Protein AF-A0A3S1H6Z3-F1 (afdb_monomer_lite)

pLDDT: mean 71.54, std 18.74, range [33.81, 92.5]

Secondary structure (DSSP, 8-state):
--HHHHHHHHHHHHHHHHHHHSEEEEEEEEEEEESS-HHHHHHHHTSGGGHHHH-TTEEEEEEEEEETTEEEEEEEEE--TTT-EEEEEEEEEEEEETTTTEEEEEEEEE-SSEEEEEEEEEEE--GGGSSTT-------------PPPS---------PPPPPP---------------------------EEEEEEEEEEEESTTHHHHHHHHHHHHHHHHHHHHHHHHHHS---

Organism: Elysia chlorotica (NCBI:txid188477)

Structure (mmCIF, N/CA/C/O backbone):
data_AF-A0A3S1H6Z3-F1
#
_entry.id   AF-A0A3S1H6Z3-F1
#
loop_
_atom_site.group_PDB
_atom_site.id
_atom_site.type_symbol
_atom_site.label_atom_id
_atom_site.label_alt_id
_atom_site.label_comp_id
_atom_site.label_asym_id
_atom_site.label_entity_id
_atom_site.label_seq_id
_atom_site.pdbx_PDB_ins_code
_atom_site.Cartn_x
_atom_site.Cartn_y
_atom_site.Cartn_z
_atom_site.occupancy
_atom_site.B_iso_or_equiv
_atom_site.auth_seq_id
_atom_site.auth_comp_id
_atom_site.auth_asym_id
_atom_site.auth_atom_id
_atom_site.pdbx_PDB_model_num
ATOM 1 N N . MET A 1 1 ? -32.274 33.585 36.086 1.00 49.75 1 MET A N 1
ATOM 2 C CA . MET A 1 1 ? -31.416 32.770 35.201 1.00 49.75 1 MET A CA 1
ATOM 3 C C . MET A 1 1 ? -32.330 31.855 34.415 1.00 49.75 1 MET A C 1
ATOM 5 O O . MET A 1 1 ? -33.012 31.052 35.037 1.00 49.75 1 MET A O 1
ATOM 9 N N . ASP A 1 2 ? -32.411 32.036 33.097 1.00 42.69 2 ASP A N 1
ATOM 10 C CA . ASP A 1 2 ? -33.348 31.293 32.251 1.00 42.69 2 ASP A CA 1
ATOM 11 C C . ASP A 1 2 ? -32.870 29.850 32.010 1.00 42.69 2 ASP A C 1
ATOM 13 O O . ASP A 1 2 ? -31.819 29.648 31.393 1.00 42.69 2 ASP A O 1
ATOM 17 N N . PRO A 1 3 ? -33.626 28.825 32.447 1.00 53.84 3 PRO A N 1
ATOM 18 C CA . PRO A 1 3 ? -33.238 27.418 32.294 1.00 53.84 3 PRO A CA 1
ATOM 19 C C . PRO A 1 3 ? -33.173 26.969 30.824 1.00 53.84 3 PRO A C 1
ATOM 21 O O . PRO A 1 3 ? -32.492 26.000 30.491 1.00 53.84 3 PRO A O 1
ATOM 24 N N . TRP A 1 4 ? -33.821 27.711 29.924 1.00 50.84 4 TRP A N 1
ATOM 25 C CA . TRP A 1 4 ? -33.841 27.452 28.485 1.00 50.84 4 TRP A CA 1
ATOM 26 C C . TRP A 1 4 ? -32.497 27.719 27.796 1.00 50.84 4 TRP A C 1
ATOM 28 O O . TRP A 1 4 ? -32.154 27.033 26.833 1.00 50.84 4 TRP A O 1
ATOM 38 N N . LEU A 1 5 ? -31.691 28.653 28.312 1.00 51.94 5 LEU A N 1
ATOM 39 C CA . LEU A 1 5 ? -30.386 28.961 27.721 1.00 51.94 5 LEU A CA 1
ATOM 40 C C . LEU A 1 5 ? -29.366 27.839 27.991 1.00 51.94 5 LEU A C 1
ATOM 42 O O . LEU A 1 5 ? -28.570 27.496 27.115 1.00 51.94 5 LEU A O 1
ATOM 46 N N . VAL A 1 6 ? -29.442 27.211 29.171 1.00 54.56 6 VAL A N 1
ATOM 47 C CA . VAL A 1 6 ? -28.543 26.126 29.609 1.00 54.56 6 VAL A CA 1
ATOM 48 C C . VAL A 1 6 ? -28.782 24.835 28.813 1.00 54.56 6 VAL A C 1
ATOM 50 O O . VAL A 1 6 ? -27.825 24.163 28.426 1.00 54.56 6 VAL A O 1
ATOM 53 N N . LEU A 1 7 ? -30.043 24.527 28.488 1.00 55.12 7 LEU A N 1
ATOM 54 C CA . LEU A 1 7 ? -30.412 23.387 27.638 1.00 55.12 7 LEU A CA 1
ATOM 55 C C . LEU A 1 7 ? -29.894 23.532 26.197 1.00 55.12 7 LEU A C 1
ATOM 57 O O . LEU A 1 7 ? -29.463 22.543 25.605 1.00 55.12 7 LEU A O 1
ATOM 61 N N . SER A 1 8 ? -29.856 24.755 25.654 1.00 65.50 8 SER A N 1
ATOM 62 C CA . SER A 1 8 ? -29.309 25.002 24.309 1.00 65.50 8 SER A CA 1
ATOM 63 C C . SER A 1 8 ? -27.788 24.801 24.244 1.00 65.50 8 SER A C 1
ATOM 65 O O . SER A 1 8 ? -27.276 24.221 23.286 1.00 65.50 8 SER A O 1
ATOM 67 N N . GLY A 1 9 ? -27.066 25.200 25.299 1.00 69.38 9 GLY A N 1
ATOM 68 C CA . GLY A 1 9 ? -25.615 25.044 25.386 1.00 69.38 9 GLY A CA 1
ATOM 69 C C . GLY A 1 9 ? -25.196 23.581 25.507 1.00 69.38 9 GLY A C 1
ATOM 70 O O . GLY A 1 9 ? -24.340 23.118 24.754 1.00 69.38 9 GLY A O 1
ATOM 71 N N . ALA A 1 10 ? -25.846 22.825 26.398 1.00 72.50 10 ALA A N 1
ATOM 72 C CA . ALA A 1 10 ? -25.583 21.396 26.555 1.00 72.50 10 ALA A CA 1
ATOM 73 C C . ALA A 1 10 ? -25.942 20.602 25.285 1.00 72.50 10 ALA A C 1
ATOM 75 O O . ALA A 1 10 ? -25.168 19.745 24.865 1.00 72.50 10 ALA A O 1
ATOM 76 N N . GLY A 1 11 ? -27.061 20.932 24.626 1.00 76.31 11 GLY A N 1
ATOM 77 C CA . GLY A 1 11 ? -27.460 20.319 23.356 1.00 76.31 11 GLY A CA 1
ATOM 78 C C . GLY A 1 11 ? -26.443 20.551 22.235 1.00 76.31 11 GLY A C 1
ATOM 79 O O . GLY A 1 11 ? -26.076 19.606 21.540 1.00 76.31 11 GLY A O 1
ATOM 80 N N . CYS A 1 12 ? -25.915 21.772 22.107 1.00 79.75 12 CYS A N 1
ATOM 81 C CA . CYS A 1 12 ? -24.844 22.076 21.156 1.00 79.75 12 CYS A CA 1
ATOM 82 C C . CYS A 1 12 ? -23.554 21.310 21.464 1.00 79.75 12 CYS A C 1
ATOM 84 O O . CYS A 1 12 ? -22.940 20.776 20.546 1.00 79.75 12 CYS A O 1
ATOM 86 N N . VAL A 1 13 ? -23.151 21.202 22.734 1.00 77.62 13 VAL A N 1
ATOM 87 C CA . VAL A 1 13 ? -21.950 20.443 23.122 1.00 77.62 13 VAL A CA 1
ATOM 88 C C . VAL A 1 13 ? -22.123 18.951 22.830 1.00 77.62 13 VAL A C 1
ATOM 90 O O . VAL A 1 13 ? -21.218 18.338 22.271 1.00 77.62 13 VAL A O 1
ATOM 93 N N . VAL A 1 14 ? -23.290 18.370 23.125 1.00 77.88 14 VAL A N 1
ATOM 94 C CA . VAL A 1 14 ? -23.593 16.964 22.809 1.00 77.88 14 VAL A CA 1
ATOM 95 C C . VAL A 1 14 ? -23.642 16.736 21.299 1.00 77.88 14 VAL A C 1
ATOM 97 O O . VAL A 1 14 ? -23.051 15.774 20.820 1.00 77.88 14 VAL A O 1
ATOM 100 N N . ALA A 1 15 ? -24.266 17.627 20.526 1.00 73.25 15 ALA A N 1
ATOM 101 C CA . ALA A 1 15 ? -24.287 17.536 19.067 1.00 73.25 15 ALA A CA 1
ATOM 102 C C . ALA A 1 15 ? -22.880 17.656 18.462 1.00 73.25 15 ALA A C 1
ATOM 104 O O . ALA A 1 15 ? -22.541 16.923 17.536 1.00 73.25 15 ALA A O 1
ATOM 105 N N . LEU A 1 16 ? -22.034 18.528 19.013 1.00 71.06 16 LEU A N 1
ATOM 106 C CA . LEU A 1 16 ? -20.653 18.714 18.574 1.00 71.06 16 LEU A CA 1
ATOM 107 C C . LEU A 1 16 ? -19.775 17.514 18.961 1.00 71.06 16 LEU A C 1
ATOM 109 O O . LEU A 1 16 ? -18.958 17.078 18.157 1.00 71.06 16 LEU A O 1
ATOM 113 N N . LEU A 1 17 ? -19.999 16.911 20.133 1.00 67.06 17 LEU A N 1
ATOM 114 C CA . LEU A 1 17 ? -19.366 15.655 20.547 1.00 67.06 17 LEU A CA 1
ATOM 115 C C . LEU A 1 17 ? -19.813 14.472 19.679 1.00 67.06 17 LEU A C 1
ATOM 117 O O . LEU A 1 17 ? -18.968 13.711 19.223 1.00 67.06 17 LEU A O 1
ATOM 121 N N . LEU A 1 18 ? -21.108 14.337 19.386 1.00 69.25 18 LEU A N 1
ATOM 122 C CA . LEU A 1 18 ? -21.634 13.307 18.482 1.00 69.25 18 LEU A CA 1
ATOM 123 C C . LEU A 1 18 ? -21.120 13.495 17.050 1.00 69.25 18 LEU A C 1
ATOM 125 O O . LEU A 1 18 ? -20.770 12.523 16.387 1.00 69.25 18 LEU A O 1
ATOM 129 N N . TRP A 1 19 ? -20.996 14.740 16.592 1.00 65.81 19 TRP A N 1
ATOM 130 C CA . TRP A 1 19 ? -20.391 15.068 15.303 1.00 65.81 19 TRP A CA 1
ATOM 131 C C . TRP A 1 19 ? -18.883 14.777 15.262 1.00 65.81 19 TRP A C 1
ATOM 133 O O . TRP A 1 19 ? -18.360 14.355 14.229 1.00 65.81 19 TRP A O 1
ATOM 143 N N . LEU A 1 20 ? -18.173 14.959 16.379 1.00 59.69 20 LEU A N 1
ATOM 144 C CA . LEU A 1 20 ? -16.775 14.545 16.528 1.00 59.69 20 LEU A CA 1
ATOM 145 C C . LEU A 1 20 ? -16.623 13.018 16.597 1.00 59.69 20 LEU A C 1
ATOM 147 O O . LEU A 1 20 ? -15.621 12.495 16.114 1.00 59.69 20 LEU A O 1
ATOM 151 N N . LEU A 1 21 ? -17.605 12.310 17.161 1.00 62.44 21 LEU A N 1
ATOM 152 C CA . LEU A 1 21 ? -17.675 10.845 17.195 1.00 62.44 21 LEU A CA 1
ATOM 153 C C . LEU A 1 21 ? -18.089 10.239 15.848 1.00 62.44 21 LEU A C 1
ATOM 155 O O . LEU A 1 21 ? -17.885 9.045 15.623 1.00 62.44 21 LEU A O 1
ATOM 159 N N . TRP A 1 22 ? -18.649 11.043 14.943 1.00 67.75 22 TRP A N 1
ATOM 160 C CA . TRP A 1 22 ? -19.059 10.576 13.629 1.00 67.75 22 TRP A CA 1
ATOM 161 C C . TRP A 1 22 ? -17.838 10.164 12.801 1.00 67.75 22 TRP A C 1
ATOM 163 O O . TRP A 1 22 ? -16.794 10.823 12.827 1.00 67.75 22 TRP A O 1
ATOM 173 N N . PHE A 1 23 ? -17.955 9.048 12.079 1.00 65.75 23 PHE A N 1
ATOM 174 C CA . PHE A 1 23 ? -16.852 8.475 11.313 1.00 65.75 23 PHE A CA 1
ATOM 175 C C . PHE A 1 23 ? -16.286 9.493 10.321 1.00 65.75 23 PHE A C 1
ATOM 177 O O . PHE A 1 23 ? -16.953 9.919 9.378 1.00 65.75 23 PHE A O 1
ATOM 184 N N . ARG A 1 24 ? -15.020 9.862 10.519 1.00 76.12 24 ARG A N 1
ATOM 185 C CA . ARG A 1 24 ? -14.276 10.713 9.595 1.00 76.12 24 ARG A CA 1
ATOM 186 C C . ARG A 1 24 ? -13.561 9.811 8.608 1.00 76.12 24 ARG A C 1
ATOM 188 O O . ARG A 1 24 ? -12.716 8.999 8.989 1.00 76.12 24 ARG A O 1
ATOM 195 N N . GLN A 1 25 ? -13.882 9.984 7.332 1.00 83.31 25 GLN A N 1
ATOM 196 C CA . GLN A 1 25 ? -13.118 9.390 6.247 1.00 83.31 25 GLN A CA 1
ATOM 197 C C . GLN A 1 25 ? -12.104 10.408 5.728 1.00 83.31 25 GLN A C 1
ATOM 199 O O . GLN A 1 25 ? -12.457 11.527 5.355 1.00 83.31 25 GLN A O 1
ATOM 204 N N . ALA A 1 26 ? -10.837 10.015 5.683 1.00 85.50 26 ALA A N 1
ATOM 205 C CA . ALA A 1 26 ? -9.781 10.778 5.038 1.00 85.50 26 ALA A CA 1
ATOM 206 C C . ALA A 1 26 ? -9.223 9.980 3.862 1.00 85.50 26 ALA A C 1
ATOM 208 O O . ALA A 1 26 ? -8.965 8.785 3.979 1.00 85.50 26 ALA A O 1
ATOM 209 N N . THR A 1 27 ? -9.024 10.650 2.728 1.00 88.31 27 THR A N 1
ATOM 210 C CA . THR A 1 27 ? -8.358 10.071 1.558 1.00 88.31 27 THR A CA 1
ATOM 211 C C . THR A 1 27 ? -7.074 10.840 1.286 1.00 88.31 27 THR A C 1
ATOM 213 O O . THR A 1 27 ? -7.078 12.068 1.286 1.00 88.31 27 THR A O 1
ATOM 216 N N . HIS A 1 28 ? -5.989 10.121 1.022 1.00 88.81 28 HIS A N 1
ATOM 217 C CA . HIS A 1 28 ? -4.723 10.686 0.581 1.00 88.81 28 HIS A CA 1
ATOM 218 C C . HIS A 1 28 ? -4.208 9.912 -0.631 1.00 88.81 28 HIS A C 1
ATOM 220 O O . HIS A 1 28 ? -4.242 8.684 -0.646 1.00 88.81 28 HIS A O 1
ATOM 226 N N . THR A 1 29 ? -3.714 10.612 -1.647 1.00 90.19 29 THR A N 1
ATOM 227 C CA . THR A 1 29 ? -3.144 9.997 -2.852 1.00 90.19 29 THR A CA 1
ATOM 228 C C . THR A 1 29 ? -1.643 10.244 -2.935 1.00 90.19 29 THR A C 1
ATOM 230 O O . THR A 1 29 ? -1.098 11.180 -2.343 1.00 90.19 29 THR A O 1
ATOM 233 N N . PHE A 1 30 ? -0.931 9.364 -3.626 1.00 89.88 30 PHE A N 1
ATOM 234 C CA . PHE A 1 30 ? 0.486 9.527 -3.905 1.00 89.88 30 PHE A CA 1
ATOM 235 C C . PHE A 1 30 ? 0.874 8.868 -5.228 1.00 89.88 30 PHE A C 1
ATOM 237 O O . PHE A 1 30 ? 0.157 8.016 -5.740 1.00 89.88 30 PHE A O 1
ATOM 244 N N . SER A 1 31 ? 2.019 9.273 -5.771 1.00 90.81 31 SER A N 1
ATOM 245 C CA . SER A 1 31 ? 2.605 8.703 -6.982 1.00 90.81 31 SER A CA 1
ATOM 246 C C . SER A 1 31 ? 4.092 8.473 -6.742 1.00 90.81 31 SER A C 1
ATOM 248 O O . SER A 1 31 ? 4.736 9.335 -6.143 1.00 90.81 31 SER A O 1
ATOM 250 N N . VAL A 1 32 ? 4.621 7.342 -7.204 1.00 90.31 32 VAL A N 1
ATOM 251 C CA . VAL A 1 32 ? 6.055 7.014 -7.188 1.00 90.31 32 VAL A CA 1
ATOM 252 C C . VAL A 1 32 ? 6.418 6.394 -8.534 1.00 90.31 32 VAL A C 1
ATOM 254 O O . VAL A 1 32 ? 5.708 5.504 -8.998 1.00 90.31 32 VAL A O 1
ATOM 257 N N . ASP A 1 33 ? 7.502 6.862 -9.148 1.00 88.69 33 ASP A N 1
ATOM 258 C CA . ASP A 1 33 ? 8.058 6.268 -10.365 1.00 88.69 33 ASP A CA 1
ATOM 259 C C . ASP A 1 33 ? 9.226 5.355 -9.977 1.00 88.69 33 ASP A C 1
ATOM 261 O O . ASP A 1 33 ? 10.074 5.738 -9.170 1.00 88.69 33 ASP A O 1
ATOM 265 N N . LEU A 1 34 ? 9.257 4.143 -10.527 1.00 88.06 34 LEU A N 1
ATOM 266 C CA . LEU A 1 34 ? 10.227 3.102 -10.191 1.00 88.06 34 LEU A CA 1
ATOM 267 C C . LEU A 1 34 ? 10.897 2.576 -11.471 1.00 88.06 34 LEU A C 1
ATOM 269 O O . LEU A 1 34 ? 10.224 2.413 -12.491 1.00 88.06 34 LEU A O 1
ATOM 273 N N . PRO A 1 35 ? 12.206 2.275 -11.450 1.00 88.12 35 PRO A N 1
ATOM 274 C CA . PRO A 1 35 ? 12.963 1.823 -12.620 1.00 88.12 35 PRO A CA 1
ATOM 275 C C . PRO A 1 35 ? 12.813 0.311 -12.887 1.00 88.12 35 PRO A C 1
ATOM 277 O O . PRO A 1 35 ? 13.755 -0.333 -13.346 1.00 88.12 35 PRO A O 1
ATOM 280 N N . HIS A 1 36 ? 11.648 -0.258 -12.568 1.00 86.44 36 HIS A N 1
ATOM 281 C CA . HIS A 1 36 ? 11.347 -1.686 -12.713 1.00 86.44 36 HIS A CA 1
ATOM 282 C C . HIS A 1 36 ? 10.177 -1.900 -13.673 1.00 86.44 36 HIS A C 1
ATOM 284 O O . HIS A 1 36 ? 9.358 -1.003 -13.876 1.00 86.44 36 HIS A O 1
ATOM 290 N N . HIS A 1 37 ? 10.080 -3.103 -14.240 1.00 87.50 37 HIS A N 1
ATOM 291 C CA . HIS A 1 37 ? 8.907 -3.527 -15.008 1.00 87.50 37 HIS A CA 1
ATOM 292 C C . HIS A 1 37 ? 7.694 -3.688 -14.082 1.00 87.50 37 HIS A C 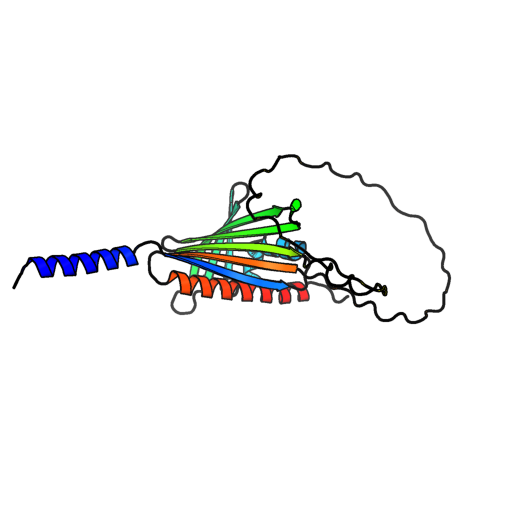1
ATOM 294 O O . HIS A 1 37 ? 7.854 -4.174 -12.955 1.00 87.50 37 HIS A O 1
ATOM 300 N N . LYS A 1 38 ? 6.482 -3.333 -14.541 1.00 87.94 38 LYS A N 1
ATOM 301 C CA . LYS A 1 38 ? 5.281 -3.415 -13.689 1.00 87.94 38 LYS A CA 1
ATOM 302 C C . LYS A 1 38 ? 5.056 -4.814 -13.116 1.00 87.94 38 LYS A C 1
ATOM 304 O O . LYS A 1 38 ? 4.686 -4.929 -11.952 1.00 87.94 38 LYS A O 1
ATOM 309 N N . ASP A 1 39 ? 5.312 -5.856 -13.909 1.00 87.56 39 ASP A N 1
ATOM 310 C CA . ASP A 1 39 ? 5.012 -7.240 -13.526 1.00 87.56 39 ASP A CA 1
ATOM 311 C C . ASP A 1 39 ? 5.929 -7.712 -12.398 1.00 87.56 39 ASP A C 1
ATOM 313 O O . ASP A 1 39 ? 5.461 -8.322 -11.446 1.00 87.56 39 ASP A O 1
ATOM 317 N N . VAL A 1 40 ? 7.211 -7.331 -12.434 1.00 89.12 40 VAL A N 1
ATOM 318 C CA . VAL A 1 40 ? 8.174 -7.648 -11.366 1.00 89.12 40 VAL A CA 1
ATOM 319 C C . VAL A 1 40 ? 7.753 -6.990 -10.055 1.00 89.12 40 VAL A C 1
ATOM 321 O O . VAL A 1 40 ? 7.760 -7.624 -9.001 1.00 89.12 40 VAL A O 1
ATOM 324 N N . LEU A 1 41 ? 7.354 -5.717 -10.114 1.00 89.25 41 LEU A N 1
ATOM 325 C CA . LEU A 1 41 ? 6.899 -4.994 -8.932 1.00 89.25 41 LEU A CA 1
ATOM 326 C C . LEU A 1 41 ? 5.578 -5.558 -8.391 1.00 89.25 41 LEU A C 1
ATOM 328 O O . LEU A 1 41 ? 5.418 -5.710 -7.181 1.00 89.25 41 LEU A O 1
ATOM 332 N N . PHE A 1 42 ? 4.638 -5.879 -9.278 1.00 89.69 42 PHE A N 1
ATOM 333 C CA . PHE A 1 42 ? 3.361 -6.481 -8.915 1.00 89.69 42 PHE A CA 1
ATOM 334 C C . PHE A 1 42 ? 3.554 -7.856 -8.271 1.00 89.69 42 PHE A C 1
ATOM 336 O O . PHE A 1 42 ? 3.001 -8.114 -7.202 1.00 89.69 42 PHE A O 1
ATOM 343 N N . ASP A 1 43 ? 4.396 -8.703 -8.863 1.00 90.00 43 ASP A N 1
ATOM 344 C CA . ASP A 1 43 ? 4.721 -10.029 -8.345 1.00 90.00 43 ASP A CA 1
ATOM 345 C C . ASP A 1 43 ? 5.442 -9.977 -7.000 1.00 90.00 43 ASP A C 1
ATOM 347 O O . ASP A 1 43 ? 5.234 -10.844 -6.151 1.00 90.00 43 ASP A O 1
ATOM 351 N N . PHE A 1 44 ? 6.247 -8.941 -6.771 1.00 90.38 44 PHE A N 1
ATOM 352 C CA . PHE A 1 44 ? 6.867 -8.714 -5.477 1.00 90.38 44 PHE A CA 1
ATOM 353 C C . PHE A 1 44 ? 5.834 -8.302 -4.418 1.00 90.38 44 PHE A C 1
ATOM 355 O O . PHE A 1 44 ? 5.787 -8.895 -3.340 1.00 90.38 44 PHE A O 1
ATOM 362 N N . LEU A 1 45 ? 4.993 -7.308 -4.722 1.00 89.44 45 LEU A N 1
ATOM 363 C CA . LEU A 1 45 ? 4.042 -6.723 -3.771 1.00 89.44 45 LEU A CA 1
ATOM 364 C C . LEU A 1 45 ? 2.816 -7.608 -3.496 1.00 89.44 45 LEU A C 1
ATOM 366 O O . LEU A 1 45 ? 2.197 -7.465 -2.442 1.00 89.44 45 LEU A O 1
ATOM 370 N N . LYS A 1 46 ? 2.450 -8.521 -4.407 1.00 89.81 46 LYS A N 1
ATOM 371 C CA . LYS A 1 46 ? 1.322 -9.450 -4.205 1.00 89.81 46 LYS A CA 1
ATOM 372 C C . LYS A 1 46 ? 1.605 -10.527 -3.153 1.00 89.81 46 LYS A C 1
ATOM 374 O O . LYS A 1 46 ? 0.676 -11.204 -2.727 1.00 89.81 46 LYS A O 1
ATOM 379 N N . VAL A 1 47 ? 2.867 -10.707 -2.759 1.00 90.25 47 VAL A N 1
ATOM 380 C CA . VAL A 1 47 ? 3.300 -11.719 -1.790 1.00 90.25 47 VAL A CA 1
ATOM 381 C C . VAL A 1 47 ? 3.452 -11.061 -0.411 1.00 90.25 47 VAL A C 1
ATOM 383 O O . VAL A 1 47 ? 4.411 -10.315 -0.205 1.00 90.25 47 VAL A O 1
ATOM 386 N N . PRO A 1 48 ? 2.561 -11.340 0.563 1.00 88.44 48 PRO A N 1
ATOM 387 C CA . PRO A 1 48 ? 2.584 -10.670 1.866 1.00 88.44 48 PRO A CA 1
ATOM 388 C C . PRO A 1 48 ? 3.908 -10.815 2.623 1.00 88.44 48 PRO A C 1
ATOM 390 O O . PRO A 1 48 ? 4.354 -9.869 3.267 1.00 88.44 48 PRO A O 1
ATOM 393 N N . SER A 1 49 ? 4.587 -11.960 2.508 1.00 90.81 49 SER A N 1
ATOM 394 C CA . SER A 1 49 ? 5.868 -12.201 3.187 1.00 90.81 49 SER A CA 1
ATOM 395 C C . SER A 1 49 ? 7.012 -11.315 2.687 1.00 90.81 49 SER A C 1
ATOM 397 O O . SER A 1 49 ? 7.993 -11.144 3.403 1.00 90.81 49 SER A O 1
ATOM 399 N N . ASN A 1 50 ? 6.902 -10.705 1.501 1.00 90.50 50 ASN A N 1
ATOM 400 C CA . ASN A 1 50 ? 7.883 -9.727 1.033 1.00 90.50 50 ASN A CA 1
ATOM 401 C C . ASN A 1 50 ? 7.760 -8.387 1.771 1.00 90.50 50 ASN A C 1
ATOM 403 O O . ASN A 1 50 ? 8.733 -7.635 1.819 1.00 90.50 50 ASN A O 1
ATOM 407 N N . LEU A 1 51 ? 6.604 -8.089 2.380 1.00 85.94 51 LEU A N 1
ATOM 408 C CA . LEU A 1 51 ? 6.380 -6.831 3.096 1.00 85.94 51 LEU A CA 1
ATOM 409 C C . LEU A 1 51 ? 7.318 -6.667 4.297 1.00 85.94 51 LEU A C 1
ATOM 411 O O . LEU A 1 51 ? 7.745 -5.547 4.550 1.00 85.94 51 LEU A O 1
ATOM 415 N N . THR A 1 52 ? 7.714 -7.753 4.971 1.00 88.25 52 THR A N 1
ATOM 416 C CA . THR A 1 52 ? 8.695 -7.718 6.081 1.00 88.25 52 THR A CA 1
ATOM 417 C C . THR A 1 52 ? 10.061 -7.175 5.649 1.00 88.25 52 THR A C 1
ATOM 419 O O . THR A 1 52 ? 10.820 -6.674 6.470 1.00 88.25 52 THR A O 1
ATOM 422 N N . GLN A 1 53 ? 10.394 -7.257 4.356 1.00 86.25 53 GLN A N 1
ATOM 423 C CA . GLN A 1 53 ? 11.691 -6.817 3.833 1.00 86.25 53 GLN A CA 1
ATOM 424 C C . GLN A 1 53 ? 11.696 -5.332 3.458 1.00 86.25 53 GLN A C 1
ATOM 426 O O . GLN A 1 53 ? 12.751 -4.703 3.451 1.00 86.25 53 GLN A O 1
ATOM 431 N N . VAL A 1 54 ? 10.534 -4.772 3.111 1.00 86.75 54 VAL A N 1
ATOM 432 C CA . VAL A 1 54 ? 10.421 -3.412 2.554 1.00 86.75 54 VAL A CA 1
ATOM 433 C C . VAL A 1 54 ? 9.692 -2.435 3.469 1.00 86.75 54 VAL A C 1
ATOM 435 O O . VAL A 1 54 ? 9.965 -1.233 3.408 1.00 86.75 54 VAL A O 1
ATOM 438 N N . HIS A 1 55 ? 8.767 -2.924 4.297 1.00 85.56 55 HIS A N 1
ATOM 439 C CA . HIS A 1 55 ? 7.895 -2.099 5.119 1.00 85.56 55 HIS A CA 1
ATOM 440 C C . HIS A 1 55 ? 8.525 -1.880 6.502 1.00 85.56 55 HIS A C 1
ATOM 442 O O . HIS A 1 55 ? 8.767 -2.845 7.223 1.00 85.56 55 HIS A O 1
ATOM 448 N N . PRO A 1 56 ? 8.766 -0.626 6.921 1.00 83.06 56 PRO A N 1
ATOM 449 C CA . PRO A 1 56 ? 9.615 -0.330 8.078 1.00 83.06 56 PRO A CA 1
ATOM 450 C C . PRO A 1 56 ? 9.032 -0.762 9.431 1.00 83.06 56 PRO A C 1
ATOM 452 O O . PRO A 1 56 ? 9.768 -0.849 10.406 1.00 83.06 56 PRO A O 1
ATOM 455 N N . THR A 1 57 ? 7.721 -0.988 9.511 1.00 84.69 57 THR A N 1
ATOM 456 C CA . THR A 1 57 ? 7.026 -1.322 10.766 1.00 84.69 57 THR A CA 1
ATOM 457 C C . THR A 1 57 ? 6.650 -2.794 10.897 1.00 84.69 57 THR A C 1
ATOM 459 O O . THR A 1 57 ? 6.204 -3.188 11.969 1.00 84.69 57 THR A O 1
ATOM 462 N N . ILE A 1 58 ? 6.783 -3.596 9.834 1.00 86.50 58 ILE A N 1
ATOM 463 C CA . ILE A 1 58 ? 6.316 -4.987 9.809 1.00 86.50 58 ILE A CA 1
ATOM 464 C C . ILE A 1 58 ? 7.469 -5.911 10.195 1.00 86.50 58 ILE A C 1
ATOM 466 O O . ILE A 1 58 ? 8.448 -6.006 9.461 1.00 86.50 58 ILE A O 1
ATOM 470 N N . GLU A 1 59 ? 7.337 -6.617 11.318 1.00 88.00 59 GLU A N 1
ATOM 471 C CA . GLU A 1 59 ? 8.351 -7.566 11.798 1.00 88.00 59 GLU A CA 1
ATOM 472 C C . GLU A 1 59 ? 8.088 -8.988 11.303 1.00 88.00 59 GLU A C 1
ATOM 474 O O . GLU A 1 59 ? 9.011 -9.688 10.887 1.00 88.00 59 GLU A O 1
ATOM 479 N N . ALA A 1 60 ? 6.824 -9.413 11.318 1.00 89.25 60 ALA A N 1
ATOM 480 C CA . ALA A 1 60 ? 6.428 -10.751 10.908 1.00 89.25 60 ALA A CA 1
ATOM 481 C C . ALA A 1 60 ? 5.099 -10.737 10.152 1.00 89.25 60 ALA A C 1
ATOM 483 O O . ALA A 1 60 ? 4.248 -9.867 10.350 1.00 89.25 60 ALA A O 1
ATOM 484 N N . VAL A 1 61 ? 4.937 -11.726 9.274 1.00 90.62 61 VAL A N 1
ATOM 485 C CA . VAL A 1 61 ? 3.709 -11.977 8.521 1.00 90.62 61 VAL A CA 1
ATOM 486 C C . VAL A 1 61 ? 3.362 -13.452 8.664 1.00 90.62 61 VAL A C 1
ATOM 488 O O . VAL A 1 61 ? 4.175 -14.315 8.337 1.00 90.62 61 VAL A O 1
ATOM 491 N N . GLU A 1 62 ? 2.154 -13.731 9.138 1.00 91.88 62 GLU A N 1
ATOM 492 C CA . GLU A 1 62 ? 1.624 -15.075 9.350 1.00 91.88 62 GLU A CA 1
ATOM 493 C C . GLU A 1 62 ? 0.386 -15.266 8.468 1.00 91.88 62 GLU A C 1
ATOM 495 O O . GLU A 1 62 ? -0.573 -14.501 8.545 1.00 91.88 62 GLU A O 1
ATOM 500 N N . MET A 1 63 ? 0.402 -16.262 7.583 1.00 92.00 63 MET A N 1
ATOM 501 C CA . MET A 1 63 ? -0.725 -16.505 6.681 1.00 92.00 63 MET A CA 1
ATOM 502 C C . MET A 1 63 ? -1.883 -17.148 7.448 1.00 92.00 63 MET A C 1
ATOM 504 O O . MET A 1 63 ? -1.715 -18.212 8.036 1.00 92.00 63 MET A O 1
ATOM 508 N N . SER A 1 64 ? -3.062 -16.524 7.411 1.00 86.94 64 SER A N 1
ATOM 509 C CA . SER A 1 64 ? -4.255 -17.000 8.127 1.00 86.94 64 SER A CA 1
ATOM 510 C C . SER A 1 64 ? -5.171 -17.844 7.241 1.00 86.94 64 SER A C 1
ATOM 512 O O . SER A 1 64 ? -5.907 -18.689 7.744 1.00 86.94 64 SER A O 1
ATOM 514 N N . GLY A 1 65 ? -5.142 -17.626 5.923 1.00 84.75 65 GLY A N 1
ATOM 515 C CA . GLY A 1 65 ? -5.903 -18.417 4.960 1.00 84.75 65 GLY A CA 1
ATOM 516 C C . GLY A 1 65 ? -6.118 -17.714 3.622 1.00 84.75 65 GLY A C 1
ATOM 517 O O . GLY A 1 65 ? -5.723 -16.564 3.422 1.00 84.75 65 GLY A O 1
ATOM 518 N N . ASP A 1 66 ? -6.777 -18.419 2.709 1.00 85.00 66 ASP A N 1
ATOM 519 C CA . ASP A 1 66 ? -7.213 -17.905 1.412 1.00 85.00 66 ASP A CA 1
ATOM 520 C C . ASP A 1 66 ? -8.736 -18.045 1.306 1.00 85.00 66 ASP A C 1
ATOM 522 O O . ASP A 1 66 ? -9.300 -19.090 1.643 1.00 85.00 66 ASP A O 1
ATOM 526 N N . GLN A 1 67 ? -9.412 -16.982 0.873 1.00 82.44 67 GLN A N 1
ATOM 527 C CA . GLN A 1 67 ? -10.849 -16.987 0.629 1.00 82.44 67 GLN A CA 1
ATOM 528 C C . GLN A 1 67 ? -11.139 -16.417 -0.765 1.00 82.44 67 GLN A C 1
ATOM 530 O O . GLN A 1 67 ? -11.442 -15.233 -0.952 1.00 82.44 67 GLN A O 1
ATOM 535 N N . GLY A 1 68 ? -11.061 -17.292 -1.767 1.00 84.25 68 GLY A N 1
ATOM 536 C CA . GLY A 1 68 ? -11.370 -16.971 -3.158 1.00 84.25 68 GLY A CA 1
ATOM 537 C C . GLY A 1 68 ? -10.292 -16.101 -3.801 1.00 84.25 68 GLY A C 1
ATOM 538 O O . GLY A 1 68 ? -9.238 -16.594 -4.169 1.00 84.25 68 GLY A O 1
ATOM 539 N N . SER A 1 69 ? -10.574 -14.809 -3.991 1.00 82.69 69 SER A N 1
ATOM 540 C CA . SER A 1 69 ? -9.620 -13.851 -4.577 1.00 82.69 69 SER A CA 1
ATOM 541 C C . SER A 1 69 ? -8.895 -13.003 -3.524 1.00 82.69 69 SER A C 1
ATOM 543 O O . SER A 1 69 ? -8.304 -11.977 -3.870 1.00 82.69 69 SER A O 1
ATOM 545 N N . LYS A 1 70 ? -9.054 -13.328 -2.236 1.00 85.69 70 LYS A N 1
ATOM 546 C CA . LYS A 1 70 ? -8.528 -12.550 -1.111 1.00 85.69 70 LYS A CA 1
ATOM 547 C C . LYS A 1 70 ? -7.646 -13.421 -0.230 1.00 85.69 70 LYS A C 1
ATOM 549 O O . LYS A 1 70 ? -8.118 -14.387 0.360 1.00 85.69 70 LYS A O 1
ATOM 554 N N . LEU A 1 71 ? -6.403 -12.986 -0.064 1.00 87.88 71 LEU A N 1
ATOM 555 C CA . LEU A 1 71 ? -5.458 -13.566 0.882 1.00 87.88 71 LEU A CA 1
ATOM 556 C C . LEU A 1 71 ? -5.618 -12.886 2.239 1.00 87.88 71 LEU A C 1
ATOM 558 O O . LEU A 1 71 ? -5.565 -11.658 2.312 1.00 87.88 71 LEU A O 1
ATOM 562 N N . TYR A 1 72 ? -5.783 -13.670 3.300 1.00 89.19 72 TYR A N 1
ATOM 563 C CA . TYR A 1 72 ? -5.861 -13.186 4.676 1.00 89.19 72 TYR A CA 1
ATOM 564 C C . TYR A 1 72 ? -4.582 -13.541 5.428 1.00 89.19 72 TYR A C 1
ATOM 566 O O . TYR A 1 72 ? -4.103 -14.676 5.378 1.00 89.19 72 TYR A O 1
ATOM 574 N N . PHE A 1 73 ? -4.023 -12.563 6.129 1.00 91.19 73 PHE A N 1
ATOM 575 C CA . PHE A 1 73 ? -2.802 -12.738 6.903 1.00 91.19 73 PHE A CA 1
ATOM 576 C C . PHE A 1 73 ? -2.777 -11.809 8.108 1.00 91.19 73 PHE A C 1
ATOM 578 O O . PHE A 1 73 ? -3.381 -10.736 8.107 1.00 91.19 73 PHE A O 1
ATOM 585 N N . GLU A 1 74 ? -2.051 -12.222 9.132 1.00 90.06 74 GLU A N 1
ATOM 586 C CA . GLU A 1 74 ? -1.732 -11.408 10.288 1.00 90.06 74 GLU A CA 1
ATOM 587 C C . GLU A 1 74 ? -0.364 -10.766 10.108 1.00 90.06 74 GLU A C 1
ATOM 589 O O . GLU A 1 74 ? 0.594 -11.388 9.652 1.00 90.06 74 GLU A O 1
ATOM 594 N N . VAL A 1 75 ? -0.286 -9.496 10.477 1.00 89.62 75 VAL A N 1
ATOM 595 C CA . VAL A 1 75 ? 0.943 -8.716 10.489 1.00 89.62 75 VAL A CA 1
ATOM 596 C C . VAL A 1 75 ? 1.268 -8.384 11.932 1.00 89.62 75 VAL A C 1
ATOM 598 O O . VAL A 1 75 ? 0.418 -7.847 12.644 1.00 89.62 75 VAL A O 1
ATOM 601 N N . GLU A 1 76 ? 2.485 -8.692 12.361 1.00 87.81 76 GLU A N 1
ATOM 602 C CA . GLU A 1 76 ? 3.032 -8.203 13.622 1.00 87.81 76 GLU A CA 1
ATOM 603 C C . GLU A 1 76 ? 3.771 -6.894 13.344 1.00 87.81 76 GLU A C 1
ATOM 605 O O . GLU A 1 76 ? 4.801 -6.873 12.666 1.00 87.81 76 GLU A O 1
ATOM 610 N N . GLU A 1 77 ? 3.204 -5.788 13.823 1.00 84.38 77 GLU A N 1
ATOM 611 C CA . GLU A 1 77 ? 3.793 -4.459 13.697 1.00 84.38 77 GLU A CA 1
ATOM 612 C C . GLU A 1 77 ? 4.473 -4.040 15.000 1.00 84.38 77 GLU A C 1
ATOM 614 O O . GLU A 1 77 ? 3.896 -4.162 16.088 1.00 84.38 77 GLU A O 1
ATOM 619 N N . ASN A 1 78 ? 5.675 -3.475 14.884 1.00 80.94 78 ASN A N 1
ATOM 620 C CA . ASN A 1 78 ? 6.348 -2.810 15.991 1.00 80.94 78 ASN A CA 1
ATOM 621 C C . ASN A 1 78 ? 5.982 -1.327 15.996 1.00 80.94 78 ASN A C 1
ATOM 623 O O . ASN A 1 78 ? 6.370 -0.562 15.112 1.00 80.94 78 ASN A O 1
ATOM 627 N N . LEU A 1 79 ? 5.226 -0.921 17.013 1.00 71.38 79 LEU A N 1
ATOM 628 C CA . LEU A 1 79 ? 4.766 0.457 17.181 1.00 71.38 79 LEU A CA 1
ATOM 629 C C . LEU A 1 79 ? 5.757 1.313 17.995 1.00 71.38 79 LEU A C 1
ATOM 631 O O . LEU A 1 79 ? 5.427 2.424 18.414 1.00 71.38 79 LEU A O 1
ATOM 635 N N . GLY A 1 80 ? 6.973 0.809 18.219 1.00 70.94 80 GLY A N 1
ATOM 636 C CA . GLY A 1 80 ? 8.009 1.446 19.021 1.00 70.94 80 GLY A CA 1
ATOM 637 C C . GLY A 1 80 ? 7.855 1.200 20.526 1.00 70.94 80 GLY A C 1
ATOM 638 O O . GLY A 1 80 ? 6.894 0.594 21.005 1.00 70.94 80 GLY A O 1
ATOM 639 N N . GLY A 1 81 ? 8.829 1.705 21.292 1.00 51.25 81 GLY A N 1
ATOM 640 C CA . GLY A 1 81 ? 9.058 1.361 22.705 1.00 51.25 81 GLY A CA 1
ATOM 641 C C . GLY A 1 81 ? 7.935 1.673 23.706 1.00 51.25 81 GLY A C 1
ATOM 642 O O . GLY A 1 81 ? 8.057 1.285 24.861 1.00 51.25 81 GLY A O 1
ATOM 643 N N . LEU A 1 82 ? 6.851 2.342 23.298 1.00 53.41 82 LEU A N 1
ATOM 644 C CA . LEU A 1 82 ? 5.716 2.686 24.170 1.00 53.41 82 LEU A CA 1
ATOM 645 C C . LEU A 1 82 ? 4.434 1.891 23.875 1.00 53.41 82 LEU A C 1
ATOM 647 O O . LEU A 1 82 ? 3.554 1.840 24.729 1.00 53.41 82 LEU A O 1
ATOM 651 N N . ALA A 1 83 ? 4.308 1.285 22.691 1.00 59.16 83 ALA A N 1
ATOM 652 C CA . ALA A 1 83 ? 3.057 0.673 22.227 1.00 59.16 83 ALA A CA 1
ATOM 653 C C . ALA A 1 83 ? 3.159 -0.846 21.986 1.00 59.16 83 ALA A C 1
ATOM 655 O O . ALA A 1 83 ? 2.149 -1.487 21.695 1.00 59.16 83 ALA A O 1
ATOM 656 N N . GLY A 1 84 ? 4.350 -1.426 22.168 1.00 69.69 84 GLY A N 1
ATOM 657 C CA . GLY A 1 84 ? 4.576 -2.866 22.075 1.00 69.69 84 GLY A CA 1
ATOM 658 C C . GLY A 1 84 ? 4.402 -3.416 20.658 1.00 69.69 84 GLY A C 1
ATOM 659 O O . GLY A 1 84 ? 4.498 -2.689 19.665 1.00 69.69 84 GLY A O 1
ATOM 660 N N . ARG A 1 85 ? 4.167 -4.729 20.580 1.00 76.88 85 ARG A N 1
ATOM 661 C CA . ARG A 1 85 ? 3.891 -5.436 19.327 1.00 76.88 85 ARG A CA 1
ATOM 662 C C . ARG A 1 85 ? 2.395 -5.592 19.146 1.00 76.88 85 ARG A C 1
ATOM 664 O O . ARG A 1 85 ? 1.686 -5.945 20.090 1.00 76.88 85 ARG A O 1
ATOM 671 N N . LYS A 1 86 ? 1.915 -5.340 17.935 1.00 80.88 86 LYS A N 1
ATOM 672 C CA . LYS A 1 86 ? 0.494 -5.424 17.614 1.00 80.88 86 LYS A CA 1
ATOM 673 C C . LYS A 1 86 ? 0.280 -6.387 16.463 1.00 80.88 86 LYS A C 1
ATOM 675 O O . LYS A 1 86 ? 0.824 -6.182 15.385 1.00 80.88 86 LYS A O 1
ATOM 680 N N . LYS A 1 87 ? -0.56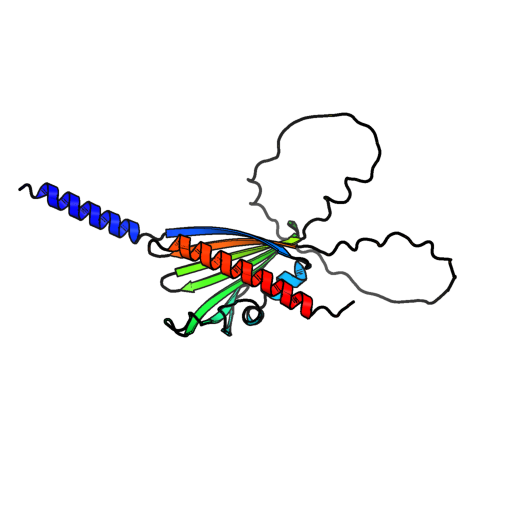7 -7.392 16.687 1.00 83.81 87 LYS A N 1
ATOM 681 C CA . LYS A 1 87 ? -1.086 -8.236 15.613 1.00 83.81 87 LYS A CA 1
ATOM 682 C C . LYS A 1 87 ? -2.274 -7.563 14.939 1.00 83.81 87 LYS A C 1
ATOM 684 O O . LYS A 1 87 ? -3.177 -7.045 15.602 1.00 83.81 87 LYS A O 1
ATOM 689 N N . VAL A 1 88 ? -2.252 -7.557 13.616 1.00 84.25 88 VAL A N 1
ATOM 690 C CA . VAL A 1 88 ? -3.245 -6.894 12.781 1.00 84.25 88 VAL A CA 1
ATOM 691 C C . VAL A 1 88 ? -3.666 -7.825 11.660 1.00 84.25 88 VAL A C 1
ATOM 693 O O . VAL A 1 88 ? -2.830 -8.277 10.883 1.00 84.25 88 VAL A O 1
ATOM 696 N N . THR A 1 89 ? -4.969 -8.066 11.537 1.00 87.38 89 THR A N 1
ATOM 697 C CA . THR A 1 89 ? -5.515 -8.838 10.422 1.00 87.38 89 THR A CA 1
ATOM 698 C C . THR A 1 89 ? -5.607 -7.965 9.175 1.00 87.38 89 THR A C 1
ATOM 700 O O . THR A 1 89 ? -6.281 -6.927 9.154 1.00 87.38 89 THR A O 1
ATOM 703 N N . CYS A 1 90 ? -4.949 -8.421 8.120 1.00 88.44 90 CYS A N 1
ATOM 704 C CA . CYS A 1 90 ? -4.935 -7.804 6.811 1.00 88.44 90 CYS A CA 1
ATOM 705 C C . CYS A 1 90 ? -5.596 -8.723 5.781 1.00 88.44 90 CYS A C 1
ATOM 707 O O . CYS A 1 90 ? -5.528 -9.949 5.874 1.00 88.44 90 CYS A O 1
ATOM 709 N N . SER A 1 91 ? -6.209 -8.119 4.765 1.00 90.06 91 SER A N 1
ATOM 710 C CA . SER A 1 91 ? -6.575 -8.822 3.538 1.00 90.06 91 SER A CA 1
ATOM 711 C C . SER A 1 91 ? -5.918 -8.165 2.331 1.00 90.06 91 SER A C 1
ATOM 713 O O . SER A 1 91 ? -5.885 -6.937 2.229 1.00 90.06 91 SER A O 1
ATOM 715 N N . LEU A 1 92 ? -5.382 -8.981 1.426 1.00 91.25 92 LEU A N 1
ATOM 716 C CA . LEU A 1 92 ? -4.800 -8.552 0.161 1.00 91.25 92 LEU A CA 1
ATOM 717 C C . LEU A 1 92 ? -5.616 -9.123 -0.990 1.00 91.25 92 LEU A C 1
ATOM 719 O O . LEU A 1 92 ? -5.853 -10.325 -1.084 1.00 91.25 92 LEU A O 1
ATOM 723 N N . GLN A 1 93 ? -6.028 -8.233 -1.882 1.00 90.81 93 GLN A N 1
ATOM 724 C CA . GLN A 1 93 ? -6.663 -8.568 -3.144 1.00 90.81 93 GLN A CA 1
ATOM 725 C C . GLN A 1 93 ? -5.800 -8.015 -4.269 1.00 90.81 93 GLN A C 1
ATOM 727 O O . GLN A 1 93 ? -5.394 -6.852 -4.230 1.00 90.81 93 GLN A O 1
ATOM 732 N N . SER A 1 94 ? -5.529 -8.838 -5.273 1.00 89.06 94 SER A N 1
ATOM 733 C CA . SER A 1 94 ? -4.748 -8.436 -6.438 1.00 89.06 94 SER A CA 1
ATOM 734 C C . SER A 1 94 ? -5.501 -8.770 -7.720 1.00 89.06 94 SER A C 1
ATOM 736 O O . SER A 1 94 ? -6.218 -9.768 -7.777 1.00 89.06 94 SER A O 1
ATOM 738 N N . TYR A 1 95 ? -5.392 -7.906 -8.727 1.00 87.81 95 TYR A N 1
ATOM 739 C CA . TYR A 1 95 ? -5.921 -8.168 -10.063 1.00 87.81 95 TYR A CA 1
ATOM 740 C C . TYR A 1 95 ? -5.086 -7.449 -11.122 1.00 87.81 95 TYR A C 1
ATOM 742 O O . TYR A 1 95 ? -4.512 -6.392 -10.859 1.00 87.81 95 TYR A O 1
ATOM 750 N N . SER A 1 96 ? -5.028 -8.015 -12.322 1.00 85.06 96 SER A N 1
ATOM 751 C CA . SER A 1 96 ? -4.445 -7.379 -13.499 1.00 85.06 96 SER A CA 1
ATOM 752 C C . SER A 1 96 ? -5.548 -7.092 -14.510 1.00 85.06 96 SER A C 1
ATOM 754 O O . SER A 1 96 ? -6.399 -7.935 -14.783 1.00 85.06 96 SER A O 1
ATOM 756 N N . ASP A 1 97 ? -5.553 -5.877 -15.042 1.00 81.44 97 ASP A N 1
ATOM 757 C CA . ASP A 1 97 ? -6.447 -5.468 -16.112 1.00 81.44 97 ASP A CA 1
ATOM 758 C C . ASP A 1 97 ? -5.632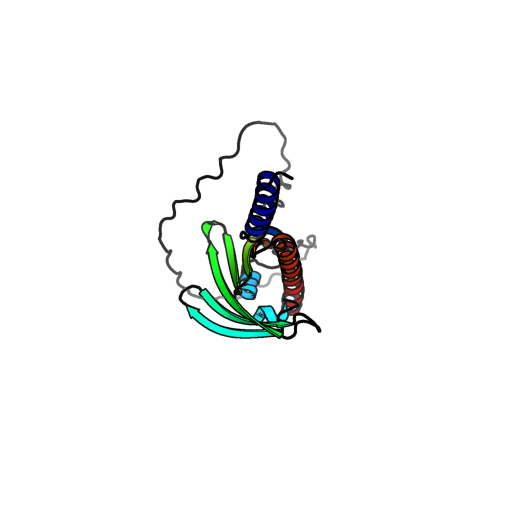 -5.281 -17.390 1.00 81.44 97 ASP A C 1
ATOM 760 O O . ASP A 1 97 ? -4.857 -4.332 -17.549 1.00 81.44 97 ASP A O 1
ATOM 764 N N . VAL A 1 98 ? -5.817 -6.226 -18.310 1.00 78.75 98 VAL A N 1
ATOM 765 C CA . VAL A 1 98 ? -5.142 -6.242 -19.609 1.00 78.75 98 VAL A CA 1
ATOM 766 C C . VAL A 1 98 ? -5.579 -5.053 -20.467 1.00 78.75 98 VAL A C 1
ATOM 768 O O . VAL A 1 98 ? -4.759 -4.510 -21.205 1.00 78.75 98 VAL A O 1
ATOM 771 N N . SER A 1 99 ? -6.833 -4.601 -20.338 1.00 76.06 99 SER A N 1
ATOM 772 C CA . SER A 1 99 ? -7.390 -3.520 -21.161 1.00 76.06 99 SER A CA 1
ATOM 773 C C . SER A 1 99 ? -6.750 -2.167 -20.852 1.00 76.06 99 SER A C 1
ATOM 775 O O . SER A 1 99 ? -6.480 -1.378 -21.755 1.00 76.06 99 SER A O 1
ATOM 777 N N . THR A 1 100 ? -6.434 -1.926 -19.580 1.00 74.50 100 THR A N 1
ATOM 778 C CA . THR A 1 100 ? -5.784 -0.693 -19.119 1.00 74.50 100 THR A CA 1
ATOM 779 C C . THR A 1 100 ? -4.281 -0.851 -18.889 1.00 74.50 100 THR A C 1
ATOM 781 O O . THR A 1 100 ? -3.625 0.111 -18.487 1.00 74.50 100 THR A O 1
ATOM 784 N N . GLN A 1 101 ? -3.731 -2.046 -19.147 1.00 79.94 101 GLN A N 1
ATOM 785 C CA . GLN A 1 101 ? -2.342 -2.434 -18.873 1.00 79.94 101 GLN A CA 1
ATOM 786 C C . GLN A 1 101 ? -1.896 -2.144 -17.430 1.00 79.94 101 GLN A C 1
ATOM 788 O O . GLN A 1 101 ? -0.709 -1.900 -17.181 1.00 79.94 101 GLN A O 1
ATOM 793 N N . LYS A 1 102 ? -2.843 -2.170 -16.486 1.00 82.38 102 LYS A N 1
ATOM 794 C CA . LYS A 1 102 ? -2.630 -1.836 -15.078 1.00 82.38 102 LYS A CA 1
ATOM 795 C C . LYS A 1 102 ? -2.773 -3.061 -14.195 1.00 82.38 102 LYS A C 1
ATOM 797 O O . LYS A 1 102 ? -3.653 -3.893 -14.393 1.00 82.38 102 LYS A O 1
ATOM 802 N N . CYS A 1 103 ? -1.949 -3.116 -13.162 1.00 86.19 103 CYS A N 1
ATOM 803 C CA . CYS A 1 103 ? -2.077 -4.088 -12.089 1.00 86.19 103 CYS A CA 1
ATOM 804 C C . CYS A 1 103 ? -2.486 -3.369 -10.810 1.00 86.19 103 CYS A C 1
ATOM 806 O O . CYS A 1 103 ? -2.044 -2.251 -10.545 1.00 86.19 103 CYS A O 1
ATOM 808 N N . TYR A 1 104 ? -3.329 -4.001 -10.010 1.00 88.06 104 TYR A N 1
ATOM 809 C CA . TYR A 1 104 ? -3.928 -3.376 -8.847 1.00 88.06 104 TYR A CA 1
ATOM 810 C C . TYR A 1 104 ? -3.757 -4.250 -7.619 1.00 88.06 104 TYR A C 1
ATOM 812 O O . TYR A 1 104 ? -4.023 -5.451 -7.652 1.00 88.06 104 TYR A O 1
ATOM 820 N N . ILE A 1 105 ? -3.344 -3.625 -6.521 1.00 86.56 105 ILE A N 1
ATOM 821 C CA . ILE A 1 105 ? -3.205 -4.267 -5.216 1.00 86.56 105 ILE A CA 1
ATOM 822 C C . ILE A 1 105 ? -4.035 -3.479 -4.221 1.00 86.56 105 ILE A C 1
ATOM 824 O O . ILE A 1 105 ? -3.887 -2.265 -4.088 1.00 86.56 105 ILE A O 1
ATOM 828 N N . ARG A 1 106 ? -4.916 -4.175 -3.516 1.00 87.44 106 ARG A N 1
ATOM 829 C CA . ARG A 1 106 ? -5.762 -3.614 -2.475 1.00 87.44 106 ARG A CA 1
ATOM 830 C C . ARG A 1 106 ? -5.438 -4.311 -1.163 1.00 87.44 106 ARG A C 1
ATOM 832 O O . ARG A 1 106 ? -5.721 -5.496 -1.018 1.00 87.44 106 ARG A O 1
ATOM 839 N N . LEU A 1 107 ? -4.864 -3.563 -0.228 1.00 85.75 107 LEU A N 1
ATOM 840 C CA . LEU A 1 107 ? -4.588 -4.001 1.132 1.00 85.75 107 LEU A CA 1
ATOM 841 C C . LEU A 1 107 ? -5.590 -3.353 2.087 1.00 85.75 107 LEU A C 1
ATOM 843 O O . LEU A 1 107 ? -5.734 -2.130 2.109 1.00 85.75 107 LEU A O 1
ATOM 847 N N . GLU A 1 108 ? -6.269 -4.164 2.886 1.00 89.00 108 GLU A N 1
ATOM 848 C CA . GLU A 1 108 ? -7.228 -3.708 3.888 1.00 89.00 108 GLU A CA 1
ATOM 849 C C . GLU A 1 108 ? -6.806 -4.196 5.271 1.00 89.00 108 GLU A C 1
ATOM 851 O O . GLU A 1 108 ? -6.695 -5.396 5.500 1.00 89.00 108 GLU A O 1
ATOM 856 N N . ASN A 1 109 ? -6.578 -3.253 6.181 1.00 84.88 109 ASN A N 1
ATOM 857 C CA . ASN A 1 109 ? -6.277 -3.495 7.585 1.00 84.88 109 ASN A CA 1
ATOM 858 C C . ASN A 1 109 ? -7.567 -3.327 8.395 1.00 84.88 109 ASN A C 1
ATOM 860 O O . ASN A 1 109 ? -8.191 -2.255 8.382 1.00 84.88 109 ASN A O 1
ATOM 864 N N . HIS A 1 110 ? -7.959 -4.402 9.078 1.00 76.31 110 HIS A N 1
ATOM 865 C CA . HIS A 1 110 ? -9.141 -4.441 9.923 1.00 76.31 110 HIS A CA 1
ATOM 866 C C . HIS A 1 110 ? -8.742 -4.253 11.388 1.00 76.31 110 HIS A C 1
ATOM 868 O O . HIS A 1 110 ? -8.204 -5.153 12.029 1.00 76.31 110 HIS A O 1
ATOM 874 N N . ASN A 1 111 ? -9.062 -3.085 11.944 1.00 76.50 111 ASN A N 1
ATOM 875 C CA . ASN A 1 111 ? -9.037 -2.847 13.380 1.00 76.50 111 ASN A CA 1
ATOM 876 C C . ASN A 1 111 ? -10.432 -2.434 13.869 1.00 76.50 111 ASN A C 1
ATOM 878 O O . ASN A 1 111 ? -11.203 -1.838 13.120 1.00 76.50 111 ASN A O 1
ATOM 882 N N . ALA A 1 112 ? -10.748 -2.703 15.138 1.00 70.31 112 ALA A N 1
ATOM 883 C CA . ALA A 1 112 ? -12.035 -2.349 15.740 1.00 70.31 112 ALA A CA 1
ATOM 884 C C . ALA A 1 112 ? -12.342 -0.839 15.676 1.00 70.31 112 ALA A C 1
ATOM 886 O O . ALA A 1 112 ? -13.500 -0.450 15.569 1.00 70.31 112 ALA A O 1
ATOM 887 N N . LEU A 1 113 ? -11.308 0.009 15.720 1.00 71.69 113 LEU A N 1
ATOM 888 C CA . LEU A 1 113 ? -11.448 1.474 15.762 1.00 71.69 113 LEU A CA 1
ATOM 889 C C . LEU A 1 113 ? -11.060 2.169 14.451 1.00 71.69 113 LEU A C 1
ATOM 891 O O . LEU A 1 113 ? -11.419 3.326 14.220 1.00 71.69 113 LEU A O 1
ATOM 895 N N . VAL A 1 114 ? -10.286 1.485 13.606 1.00 80.75 114 VAL A N 1
ATOM 896 C CA . VAL A 1 114 ? -9.677 2.070 12.411 1.00 80.75 114 VAL A CA 1
ATOM 897 C C . VAL A 1 114 ? -9.731 1.073 11.272 1.00 80.75 114 VAL A C 1
ATOM 899 O O . VAL A 1 114 ? -9.249 -0.050 11.392 1.00 80.75 114 VAL A O 1
ATOM 902 N N . LYS A 1 115 ? -10.248 1.518 10.134 1.00 86.00 115 LYS A N 1
ATOM 903 C CA . LYS A 1 115 ? -10.152 0.785 8.879 1.00 86.00 115 LYS A CA 1
ATOM 904 C C . LYS A 1 115 ? -9.225 1.547 7.948 1.00 86.00 115 LYS A C 1
ATOM 906 O O . LYS A 1 115 ? -9.516 2.688 7.587 1.00 86.00 115 LYS A O 1
ATOM 911 N N . VAL A 1 116 ? -8.112 0.923 7.573 1.00 86.56 116 VAL A N 1
ATOM 912 C CA . VAL A 1 116 ? -7.164 1.493 6.610 1.00 86.56 116 VAL A CA 1
ATOM 913 C C . VAL A 1 116 ? -7.225 0.674 5.336 1.00 86.56 116 VAL A C 1
ATOM 915 O O . VAL A 1 116 ? -7.016 -0.535 5.355 1.00 86.56 116 VAL A O 1
ATOM 918 N N . LEU A 1 117 ? -7.504 1.348 4.229 1.00 90.25 117 LEU A N 1
ATOM 919 C CA . LEU A 1 117 ? -7.502 0.768 2.902 1.00 90.25 117 LEU A CA 1
ATOM 920 C C . LEU A 1 117 ? -6.412 1.421 2.060 1.00 90.25 117 LEU A C 1
ATOM 922 O O . LEU A 1 117 ? -6.427 2.631 1.848 1.00 90.25 117 LEU A O 1
ATOM 926 N N . VAL A 1 118 ? -5.502 0.614 1.532 1.00 91.19 118 VAL A N 1
ATOM 927 C CA . VAL A 1 118 ? -4.455 1.053 0.611 1.00 91.19 118 VAL A CA 1
ATOM 928 C C . VAL A 1 118 ? -4.699 0.395 -0.734 1.00 91.19 118 VAL A C 1
ATOM 930 O O . VAL A 1 118 ? -4.746 -0.823 -0.845 1.00 91.19 118 VAL A O 1
ATOM 933 N N . SER A 1 119 ? -4.905 1.209 -1.762 1.00 91.25 119 SER A N 1
ATOM 934 C CA . SER A 1 119 ? -5.078 0.766 -3.145 1.00 91.25 119 SER A CA 1
ATOM 935 C C . SER A 1 119 ? -3.907 1.271 -3.974 1.00 91.25 119 SER A C 1
ATOM 937 O O . SER A 1 119 ? -3.665 2.474 -4.013 1.00 91.25 119 SER A O 1
ATOM 939 N N . LEU A 1 120 ? -3.186 0.371 -4.626 1.00 91.00 120 LEU A N 1
ATOM 940 C CA . LEU A 1 120 ? -2.070 0.671 -5.514 1.00 91.00 120 LEU A CA 1
ATOM 941 C C . LEU A 1 120 ? -2.482 0.307 -6.936 1.00 91.00 120 LEU A C 1
ATOM 943 O O . LEU A 1 120 ? -2.928 -0.811 -7.164 1.00 91.00 120 LEU A O 1
ATOM 947 N N . ALA A 1 121 ? -2.324 1.236 -7.871 1.00 91.44 121 ALA A N 1
ATOM 948 C CA . ALA A 1 121 ? -2.419 0.996 -9.302 1.00 91.44 121 ALA A CA 1
ATOM 949 C C . ALA A 1 121 ? -1.017 1.119 -9.907 1.00 91.44 121 ALA A C 1
ATOM 951 O O . ALA A 1 121 ? -0.359 2.145 -9.742 1.00 91.44 121 ALA A O 1
ATOM 952 N N . ILE A 1 122 ? -0.555 0.075 -10.582 1.00 91.38 122 ILE A N 1
ATOM 953 C CA . ILE A 1 122 ? 0.779 -0.040 -11.170 1.00 91.38 122 ILE A CA 1
ATOM 954 C C . ILE A 1 122 ? 0.614 -0.062 -12.687 1.00 91.38 122 ILE A C 1
ATOM 956 O O . ILE A 1 122 ? -0.118 -0.895 -13.213 1.00 91.38 122 ILE A O 1
ATOM 960 N N . SER A 1 123 ? 1.289 0.840 -13.389 1.00 90.25 123 SER A N 1
ATOM 961 C CA . SER A 1 123 ? 1.291 0.916 -14.855 1.00 90.25 123 SER A CA 1
ATOM 962 C C . SER A 1 123 ? 2.707 1.089 -15.376 1.00 90.25 123 SER A C 1
ATOM 964 O O . SER A 1 123 ? 3.517 1.736 -14.715 1.00 90.25 123 SER A O 1
ATOM 966 N N . ASP A 1 124 ? 2.996 0.605 -16.579 1.00 85.56 124 ASP A N 1
ATOM 967 C CA . ASP A 1 124 ? 4.242 0.963 -17.257 1.00 85.56 124 ASP A CA 1
ATOM 968 C C . ASP A 1 124 ? 4.237 2.455 -17.619 1.00 85.56 124 ASP A C 1
ATOM 970 O O . ASP A 1 124 ? 3.214 3.027 -18.006 1.00 85.56 124 ASP A O 1
ATOM 974 N N . CYS A 1 125 ? 5.387 3.108 -17.494 1.00 77.94 125 CYS A N 1
ATOM 975 C CA . CYS A 1 125 ? 5.595 4.437 -18.043 1.00 77.94 125 CYS A CA 1
ATOM 976 C C . CYS A 1 125 ? 5.740 4.274 -19.555 1.00 77.94 125 CYS A C 1
ATOM 978 O O . CYS A 1 125 ? 6.784 3.828 -20.030 1.00 77.94 125 CYS A O 1
ATOM 980 N N . SER A 1 126 ? 4.691 4.594 -20.316 1.00 65.81 126 SER A N 1
ATOM 981 C CA . SER A 1 126 ? 4.723 4.472 -21.773 1.00 65.81 126 SER A CA 1
ATOM 982 C C . SER A 1 126 ? 5.940 5.214 -22.356 1.00 65.81 126 SER A C 1
ATOM 984 O O . SER A 1 126 ? 6.096 6.409 -22.096 1.00 65.81 126 SER A O 1
ATOM 986 N N . PRO A 1 127 ? 6.775 4.573 -23.196 1.00 52.00 127 PRO A N 1
ATOM 987 C CA . PRO A 1 127 ? 7.895 5.235 -23.873 1.00 52.00 127 PRO A CA 1
ATOM 988 C C . PRO A 1 127 ? 7.455 6.209 -24.988 1.00 52.00 127 PRO A C 1
ATOM 990 O O . PRO A 1 127 ? 8.293 6.801 -25.667 1.00 52.00 127 PRO A O 1
ATOM 993 N N . LEU A 1 128 ? 6.148 6.432 -25.171 1.00 45.47 128 LEU A N 1
ATOM 994 C CA . LEU A 1 128 ? 5.568 7.210 -26.274 1.00 45.47 128 LEU A CA 1
ATOM 995 C C . LEU A 1 128 ? 5.881 8.720 -26.272 1.00 45.47 128 LEU A C 1
ATOM 997 O O . LEU A 1 128 ? 5.492 9.407 -27.209 1.00 45.47 128 LEU A O 1
ATOM 1001 N N . ALA A 1 129 ? 6.609 9.244 -25.283 1.00 44.59 129 ALA A N 1
ATOM 1002 C CA . ALA A 1 129 ? 7.096 10.626 -25.310 1.00 44.59 129 ALA A CA 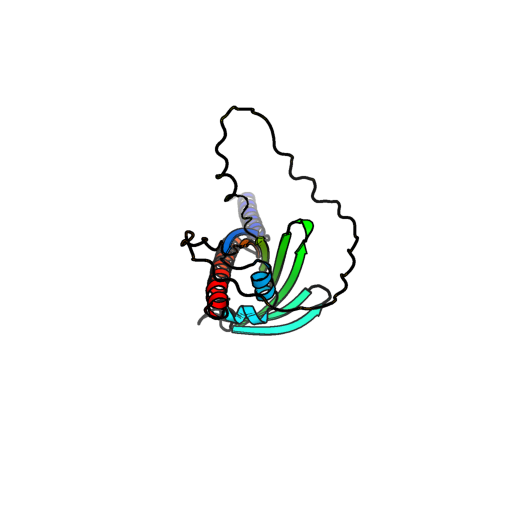1
ATOM 1003 C C . ALA A 1 129 ? 8.502 10.787 -25.930 1.00 44.59 129 ALA A C 1
ATOM 1005 O O . ALA A 1 129 ? 8.957 11.916 -26.081 1.00 44.59 129 ALA A O 1
ATOM 1006 N N . GLN A 1 130 ? 9.209 9.700 -26.278 1.00 41.97 130 GLN A N 1
ATOM 1007 C CA . GLN A 1 130 ? 10.599 9.779 -26.767 1.00 41.97 130 GLN A CA 1
ATOM 1008 C C . GLN A 1 130 ? 10.794 9.473 -28.259 1.00 41.97 130 GLN A C 1
ATOM 1010 O O . GLN A 1 130 ? 11.913 9.578 -28.751 1.00 41.97 130 GLN A O 1
ATOM 1015 N N . LEU A 1 131 ? 9.728 9.163 -29.003 1.00 42.28 131 LEU A N 1
ATOM 1016 C CA . LEU A 1 131 ? 9.794 8.943 -30.457 1.00 42.28 131 LEU A CA 1
ATOM 1017 C C . LEU A 1 131 ? 9.215 10.098 -31.293 1.00 42.28 131 LEU A C 1
ATOM 1019 O O . LEU A 1 131 ? 9.287 10.056 -32.516 1.00 42.28 131 LEU A O 1
ATOM 1023 N N . SER A 1 132 ? 8.711 11.164 -30.665 1.00 35.22 132 SER A N 1
ATOM 1024 C CA . SER A 1 132 ? 8.114 12.315 -31.364 1.00 35.22 132 SER A CA 1
ATOM 1025 C C . SER A 1 132 ? 9.115 13.403 -31.794 1.00 35.22 132 SER A C 1
ATOM 1027 O O . SER A 1 132 ? 8.685 14.428 -32.312 1.00 35.22 132 SER A O 1
ATOM 1029 N N . SER A 1 133 ? 10.431 13.227 -31.598 1.00 41.81 133 SER A N 1
ATOM 1030 C CA . SER A 1 133 ? 11.449 14.239 -31.958 1.00 41.81 133 SER A CA 1
ATOM 1031 C C . SER A 1 133 ? 12.366 13.871 -33.131 1.00 41.81 133 SER A C 1
ATOM 1033 O O . SER A 1 133 ? 13.242 14.660 -33.478 1.00 41.81 133 SER A O 1
ATOM 1035 N N . PHE A 1 134 ? 12.146 12.739 -33.807 1.00 45.50 134 PHE A N 1
ATOM 1036 C CA . PHE A 1 134 ? 12.824 12.427 -35.070 1.00 45.50 134 PHE A CA 1
ATOM 1037 C C . PHE A 1 134 ? 11.826 12.348 -36.227 1.00 45.50 134 PHE A C 1
ATOM 1039 O O . PHE A 1 134 ? 11.440 11.283 -36.697 1.00 45.50 134 PHE A O 1
ATOM 1046 N N . SER A 1 135 ? 11.421 13.521 -36.704 1.00 36.50 135 SER A N 1
ATOM 1047 C CA . SER A 1 135 ? 10.999 13.743 -38.090 1.00 36.50 135 SER A CA 1
ATOM 1048 C C . SER A 1 135 ? 11.267 15.209 -38.441 1.00 36.50 135 SER A C 1
ATOM 1050 O O . SER A 1 135 ? 10.625 16.089 -37.868 1.00 36.50 135 SER A O 1
ATOM 1052 N N . PRO A 1 136 ? 12.215 15.518 -39.345 1.00 44.00 136 PRO A N 1
ATOM 1053 C CA . PRO A 1 136 ? 12.336 16.848 -39.907 1.00 44.00 136 PRO A CA 1
ATOM 1054 C C . PRO A 1 136 ? 11.313 16.967 -41.038 1.00 44.00 136 PRO A C 1
ATOM 1056 O O . PRO A 1 136 ? 11.582 16.550 -42.160 1.00 44.00 136 PRO A O 1
ATOM 1059 N N . HIS A 1 137 ? 10.131 17.519 -40.763 1.00 39.25 137 HIS A N 1
ATOM 1060 C CA . HIS A 1 137 ? 9.325 18.110 -41.829 1.00 39.25 137 HIS A CA 1
ATOM 1061 C C . HIS A 1 137 ? 8.390 19.208 -41.307 1.00 39.25 137 HIS A C 1
ATOM 1063 O O . HIS A 1 137 ? 7.500 18.975 -40.499 1.00 39.25 137 HIS A O 1
ATOM 1069 N N . SER A 1 138 ? 8.694 20.420 -41.764 1.00 35.75 138 SER A N 1
ATOM 1070 C CA . SER A 1 138 ? 7.826 21.538 -42.150 1.00 35.75 138 SER A CA 1
ATOM 1071 C C . SER A 1 138 ? 6.320 21.480 -41.791 1.00 35.75 138 SER A C 1
ATOM 1073 O O . SER A 1 138 ? 5.615 20.580 -42.227 1.00 35.75 138 SER A O 1
ATOM 1075 N N . SER A 1 139 ? 5.873 22.534 -41.090 1.00 36.78 139 SER A N 1
ATOM 1076 C CA . SER A 1 139 ? 4.535 23.108 -40.760 1.00 36.78 139 SER A CA 1
ATOM 1077 C C . SER A 1 139 ? 3.349 22.859 -41.742 1.00 36.78 139 SER A C 1
ATOM 1079 O O . SER A 1 139 ? 3.642 22.503 -42.882 1.00 36.78 139 SER A O 1
ATOM 1081 N N . PRO A 1 140 ? 2.046 23.183 -41.435 1.00 48.97 140 PRO A N 1
ATOM 1082 C CA . PRO A 1 140 ? 1.519 24.210 -40.493 1.00 48.97 140 PRO A CA 1
ATOM 1083 C C . PRO A 1 140 ? 0.189 23.823 -39.729 1.00 48.97 140 PRO A C 1
ATOM 1085 O O . PRO A 1 140 ? -0.149 22.642 -39.703 1.00 48.97 140 PRO A O 1
ATOM 1088 N N . PRO A 1 141 ? -0.519 24.744 -39.014 1.00 55.38 141 PRO A N 1
ATOM 1089 C CA . PRO A 1 141 ? -1.333 24.429 -37.829 1.00 55.38 141 PRO A CA 1
ATOM 1090 C C . PRO A 1 141 ? -2.814 24.125 -38.112 1.00 55.38 141 PRO A C 1
ATOM 1092 O O . PRO A 1 141 ? -3.399 24.633 -39.067 1.00 55.38 141 PRO A O 1
ATOM 1095 N N . GLY A 1 142 ? -3.434 23.378 -37.197 1.00 33.81 142 GLY A N 1
ATOM 1096 C CA . GLY A 1 142 ? -4.880 23.176 -37.125 1.00 33.81 142 GLY A CA 1
ATOM 1097 C C . GLY A 1 142 ? -5.323 22.903 -35.687 1.00 33.81 142 GLY A C 1
ATOM 1098 O O . GLY A 1 142 ? -5.132 21.808 -35.171 1.00 33.81 142 GLY A O 1
ATOM 1099 N N . ASP A 1 143 ? -5.887 23.928 -35.056 1.00 41.72 143 ASP A N 1
ATOM 1100 C CA . ASP A 1 143 ? -6.839 23.830 -33.937 1.00 41.72 143 ASP A CA 1
ATOM 1101 C C . ASP A 1 143 ? -8.216 23.366 -34.489 1.00 41.72 143 ASP A C 1
ATOM 1103 O O . ASP A 1 143 ? -8.402 23.494 -35.706 1.00 41.72 143 ASP A O 1
ATOM 1107 N N . PRO A 1 144 ? -9.242 22.953 -33.695 1.00 51.16 144 PRO A N 1
ATOM 1108 C CA . PRO A 1 144 ? -9.337 22.869 -32.225 1.00 51.16 144 PRO A CA 1
ATOM 1109 C C . PRO A 1 144 ? -10.172 21.659 -31.677 1.00 51.16 144 PRO A C 1
ATOM 1111 O O . PRO A 1 144 ? -10.778 20.892 -32.420 1.00 51.16 144 PRO A O 1
ATOM 1114 N N . SER A 1 145 ? -10.361 21.626 -30.346 1.00 36.44 145 SER A N 1
ATOM 1115 C CA . SER A 1 145 ? -11.602 21.222 -29.622 1.00 36.44 145 SER A CA 1
ATOM 1116 C C . SER A 1 145 ? -11.761 19.801 -29.030 1.00 36.44 145 SER A C 1
ATOM 1118 O O . SER A 1 145 ? -12.168 18.861 -29.703 1.00 36.44 145 SER A O 1
ATOM 1120 N N . SER A 1 146 ? -11.655 19.767 -27.691 1.00 41.28 146 SER A N 1
ATOM 1121 C CA . SER A 1 146 ? -12.409 18.950 -26.709 1.00 41.28 146 SER A CA 1
ATOM 1122 C C . SER A 1 146 ? -12.041 17.466 -26.480 1.00 41.28 146 SER A C 1
ATOM 1124 O O . SER A 1 146 ? -12.207 16.639 -27.373 1.00 41.28 146 SER A O 1
ATOM 1126 N N . PRO A 1 147 ? -11.658 17.072 -25.243 1.00 46.41 147 PRO A N 1
ATOM 1127 C CA . PRO A 1 147 ? -11.585 15.666 -24.834 1.00 46.41 147 PRO A CA 1
ATOM 1128 C C . PRO A 1 147 ? -12.963 15.113 -24.396 1.00 46.41 147 PRO A C 1
ATOM 1130 O O . PRO A 1 147 ? -13.774 15.868 -23.853 1.00 46.41 147 PRO A O 1
ATOM 1133 N N . PRO A 1 148 ? -13.240 13.805 -24.577 1.00 43.34 148 PRO A N 1
ATOM 1134 C CA . PRO A 1 148 ? -14.479 13.182 -24.114 1.00 43.34 148 PRO A CA 1
ATOM 1135 C C . PRO A 1 148 ? -14.484 12.919 -22.596 1.00 43.34 148 PRO A C 1
ATOM 1137 O O . PRO A 1 148 ? -13.448 12.684 -21.972 1.00 43.34 148 PRO A O 1
ATOM 1140 N N . SER A 1 149 ? -15.690 12.974 -22.024 1.00 42.78 149 SER A N 1
ATOM 1141 C CA . SER A 1 149 ? -16.016 12.874 -20.595 1.00 42.78 149 SER A CA 1
ATOM 1142 C C . SER A 1 149 ? -15.846 11.475 -19.985 1.00 42.78 149 SER A C 1
ATOM 1144 O O . SER A 1 149 ? -15.874 10.454 -20.665 1.00 42.78 149 SER A O 1
ATOM 1146 N N . LEU A 1 150 ? -15.726 11.455 -18.655 1.00 42.03 150 LEU A N 1
ATOM 1147 C CA . LEU A 1 150 ? -15.257 10.354 -17.805 1.00 42.03 150 LEU A CA 1
ATOM 1148 C C . LEU A 1 150 ? -16.307 9.274 -17.433 1.00 42.03 150 LEU A C 1
ATOM 1150 O O . LEU A 1 150 ? -16.071 8.517 -16.495 1.00 42.03 150 LEU A O 1
ATOM 1154 N N . ASP A 1 151 ? -17.443 9.182 -18.131 1.00 44.91 151 ASP A N 1
ATOM 1155 C CA . ASP A 1 151 ? -18.612 8.374 -17.710 1.00 44.91 151 ASP A CA 1
ATOM 1156 C C . ASP A 1 151 ? -18.766 6.996 -18.397 1.00 44.91 151 ASP A C 1
ATOM 1158 O O . ASP A 1 151 ? -19.825 6.378 -18.333 1.00 44.91 151 ASP A O 1
ATOM 1162 N N . GLN A 1 152 ? -17.732 6.451 -19.044 1.00 42.28 152 GLN A N 1
ATOM 1163 C CA . GLN A 1 152 ? -17.829 5.166 -19.771 1.00 42.28 152 GLN A CA 1
ATOM 1164 C C . GLN A 1 152 ? -17.139 3.978 -19.077 1.00 42.28 152 GLN A C 1
ATOM 1166 O O . GLN A 1 152 ? -16.535 3.137 -19.739 1.00 42.28 152 GLN A O 1
ATOM 1171 N N . LEU A 1 153 ? -17.217 3.877 -17.745 1.00 41.66 153 LEU A N 1
ATOM 1172 C CA . LEU A 1 153 ? -16.566 2.788 -16.996 1.00 41.66 153 LEU A CA 1
ATOM 1173 C C . LEU A 1 153 ? -17.468 1.580 -16.657 1.00 41.66 153 LEU A C 1
ATOM 1175 O O . LEU A 1 153 ? -17.023 0.710 -15.914 1.00 41.66 153 LEU A O 1
ATOM 1179 N N . ASP A 1 154 ? -18.705 1.504 -17.164 1.00 41.12 154 ASP A N 1
ATOM 1180 C CA . ASP A 1 154 ? -19.725 0.592 -16.602 1.00 41.12 154 ASP A CA 1
ATOM 1181 C C . ASP A 1 154 ? -20.282 -0.491 -17.543 1.00 41.12 154 ASP A C 1
ATOM 1183 O O . ASP A 1 154 ? -21.402 -0.955 -17.354 1.00 41.12 154 ASP A O 1
ATOM 1187 N N . GLN A 1 155 ? -19.543 -0.942 -18.564 1.00 40.16 155 GLN A N 1
ATOM 1188 C CA . GLN A 1 155 ? -19.962 -2.132 -19.327 1.00 40.16 155 GLN A CA 1
ATOM 1189 C C . GLN A 1 155 ? -18.772 -3.007 -19.734 1.00 40.16 155 GLN A C 1
ATOM 1191 O O . GLN A 1 155 ? -18.020 -2.683 -20.650 1.00 40.16 155 GLN A O 1
ATOM 1196 N N . TRP A 1 156 ? -18.626 -4.157 -19.066 1.00 46.44 156 TRP A N 1
ATOM 1197 C CA . TRP A 1 156 ? -17.659 -5.202 -19.418 1.00 46.44 156 TRP A CA 1
ATOM 1198 C C . TRP A 1 156 ? -18.362 -6.492 -19.873 1.00 46.44 156 TRP A C 1
ATOM 1200 O O . TRP A 1 156 ? -19.150 -7.053 -19.107 1.00 46.44 156 TRP A O 1
ATOM 1210 N N . PRO A 1 157 ? -18.044 -7.023 -21.070 1.00 44.41 157 PRO A N 1
ATOM 1211 C CA . PRO A 1 157 ? -18.371 -8.390 -21.452 1.00 44.41 157 PRO A CA 1
ATOM 1212 C C . PRO A 1 157 ? -17.283 -9.381 -21.002 1.00 44.41 157 PRO A C 1
ATOM 1214 O O . PRO A 1 157 ? -16.082 -9.130 -21.102 1.00 44.41 157 PRO A O 1
ATOM 1217 N N . ARG A 1 158 ? -17.730 -10.545 -20.516 1.00 42.94 158 ARG A N 1
ATOM 1218 C CA . ARG A 1 158 ? -16.896 -11.694 -20.142 1.00 42.94 158 ARG A CA 1
ATOM 1219 C C . ARG A 1 158 ? -16.550 -12.508 -21.389 1.00 42.94 158 ARG A C 1
ATOM 1221 O O . ARG A 1 158 ? -17.425 -13.201 -21.895 1.00 42.94 158 ARG A O 1
ATOM 1228 N N . THR A 1 159 ? -15.287 -12.514 -21.813 1.00 47.00 159 THR A N 1
ATOM 1229 C CA . THR A 1 159 ? -14.776 -13.613 -22.656 1.00 47.00 159 THR A CA 1
ATOM 1230 C C . THR A 1 159 ? -13.260 -13.774 -22.510 1.00 47.00 159 THR A C 1
ATOM 1232 O O . THR A 1 159 ? -12.548 -12.781 -22.651 1.00 47.00 159 THR A O 1
ATOM 1235 N N . PRO A 1 160 ? -12.743 -14.987 -22.232 1.00 42.16 160 PRO A N 1
ATOM 1236 C CA . PRO A 1 160 ? -11.306 -15.256 -22.204 1.00 42.16 160 PRO A CA 1
ATOM 1237 C C . PRO A 1 160 ? -10.752 -15.625 -23.600 1.00 42.16 160 PRO A C 1
ATOM 1239 O O . PRO A 1 160 ? -11.486 -16.208 -24.402 1.00 42.16 160 PRO A O 1
ATOM 1242 N N . PRO A 1 161 ? -9.468 -15.333 -23.898 1.00 47.25 161 PRO A N 1
ATOM 1243 C CA . PRO A 1 161 ? -8.789 -15.782 -25.116 1.00 47.25 161 PRO A CA 1
ATOM 1244 C C . PRO A 1 161 ? -8.087 -17.151 -24.939 1.00 47.25 161 PRO A C 1
ATOM 1246 O O . PRO A 1 161 ? -7.848 -17.571 -23.803 1.00 47.25 161 PRO A O 1
ATOM 1249 N N . PRO A 1 162 ? -7.737 -17.847 -26.043 1.00 51.16 162 PRO A N 1
ATOM 1250 C CA . PRO A 1 162 ? -7.121 -19.174 -26.011 1.00 51.16 162 PRO A CA 1
ATOM 1251 C C . PRO A 1 162 ? -5.583 -19.136 -25.916 1.00 51.16 162 PRO A C 1
ATOM 1253 O O . PRO A 1 162 ? -4.939 -18.146 -26.263 1.00 51.16 162 PRO A O 1
ATOM 1256 N N . SER A 1 163 ? -5.009 -20.245 -25.445 1.00 36.62 163 SER A N 1
ATOM 1257 C CA . SER A 1 163 ? -3.569 -20.478 -25.247 1.00 36.62 163 SER A CA 1
ATOM 1258 C C . SER A 1 163 ? -2.810 -20.784 -26.554 1.00 36.62 163 SER A C 1
ATOM 1260 O O . SER A 1 163 ? -3.406 -21.365 -27.461 1.00 36.62 163 SER A O 1
ATOM 1262 N N . PRO A 1 164 ? -1.501 -20.462 -26.650 1.00 51.06 164 PRO A N 1
ATOM 1263 C CA . PRO A 1 164 ? -0.670 -20.797 -27.807 1.00 51.06 164 PRO A CA 1
ATOM 1264 C C . PRO A 1 164 ? 0.128 -22.105 -27.640 1.00 51.06 164 PRO A C 1
ATOM 1266 O O . PRO A 1 164 ? 0.592 -22.433 -26.547 1.00 51.06 164 PRO A O 1
ATOM 1269 N N . ASP A 1 165 ? 0.318 -22.796 -28.767 1.00 37.50 165 ASP A N 1
ATOM 1270 C CA . ASP A 1 165 ? 1.146 -23.995 -28.951 1.00 37.50 165 ASP A CA 1
ATOM 1271 C C . ASP A 1 165 ? 2.635 -23.660 -29.181 1.00 37.50 165 ASP A C 1
ATOM 1273 O O . ASP A 1 165 ? 2.985 -22.637 -29.773 1.00 37.50 165 ASP A O 1
ATOM 1277 N N . ILE A 1 166 ? 3.512 -24.563 -28.730 1.00 47.06 166 ILE A N 1
ATOM 1278 C CA . ILE A 1 166 ? 4.986 -24.501 -28.778 1.00 47.06 166 ILE A CA 1
ATOM 1279 C C . ILE A 1 166 ? 5.517 -25.514 -29.804 1.00 47.06 166 ILE A C 1
ATOM 1281 O O . ILE A 1 166 ? 5.055 -26.650 -29.796 1.00 47.06 166 ILE A O 1
ATOM 1285 N N . SER A 1 167 ? 6.545 -25.153 -30.594 1.00 38.78 167 SER A N 1
ATOM 1286 C CA . SER A 1 167 ? 7.634 -26.009 -31.158 1.00 38.78 167 SER A CA 1
ATOM 1287 C C . SER A 1 167 ? 8.458 -25.166 -32.156 1.00 38.78 167 SER A C 1
ATOM 1289 O O . SER A 1 167 ? 7.858 -24.373 -32.867 1.00 38.78 167 SER A O 1
ATOM 1291 N N . ALA A 1 168 ? 9.781 -25.217 -32.360 1.00 43.62 168 ALA A N 1
ATOM 1292 C CA . ALA A 1 168 ? 10.943 -25.983 -31.887 1.00 43.62 168 ALA A CA 1
ATOM 1293 C C . ALA A 1 168 ? 12.245 -25.214 -32.324 1.00 43.62 168 ALA A C 1
ATOM 1295 O O . ALA A 1 168 ? 12.126 -24.242 -33.074 1.00 43.62 168 ALA A O 1
ATOM 1296 N N . PRO A 1 169 ? 13.473 -25.604 -31.899 1.00 50.56 169 PRO A N 1
ATOM 1297 C CA . PRO A 1 169 ? 14.753 -24.935 -32.228 1.00 50.56 169 PRO A CA 1
ATOM 1298 C C . PRO A 1 169 ? 15.646 -25.779 -33.199 1.00 50.56 169 PRO A C 1
ATOM 1300 O O . PRO A 1 169 ? 15.133 -26.716 -33.805 1.00 50.56 169 PRO A O 1
ATOM 1303 N N . PRO A 1 170 ? 16.971 -25.522 -33.361 1.00 61.88 170 PRO A N 1
ATOM 1304 C CA . PRO A 1 170 ? 17.571 -24.543 -34.278 1.00 61.88 170 PRO A CA 1
ATOM 1305 C C . PRO A 1 170 ? 18.557 -25.176 -35.301 1.00 61.88 170 PRO A C 1
ATOM 1307 O O . PRO A 1 170 ? 18.904 -26.351 -35.210 1.00 61.88 170 PRO A O 1
ATOM 1310 N N . ALA A 1 171 ? 19.076 -24.374 -36.240 1.00 39.47 171 ALA A N 1
ATOM 1311 C CA . ALA A 1 171 ? 20.183 -24.753 -37.129 1.00 39.47 171 ALA A CA 1
ATOM 1312 C C . ALA A 1 171 ? 21.254 -23.650 -37.230 1.00 39.47 171 ALA A C 1
ATOM 1314 O O . ALA A 1 171 ? 20.990 -22.468 -37.015 1.00 39.47 171 ALA A O 1
ATOM 1315 N N . SER A 1 172 ? 22.474 -24.093 -37.515 1.00 38.50 172 SER A N 1
ATOM 1316 C CA . SER A 1 172 ? 23.757 -23.491 -37.152 1.00 38.50 172 SER A CA 1
ATOM 1317 C C . SER A 1 172 ? 24.377 -22.534 -38.187 1.00 38.50 172 SER A C 1
ATOM 1319 O O . SER A 1 172 ? 24.263 -22.746 -39.387 1.00 38.50 172 SER A O 1
ATOM 1321 N N . SER A 1 173 ? 25.151 -21.582 -37.651 1.00 44.34 173 SER A N 1
ATOM 1322 C CA . SER A 1 173 ? 26.448 -21.029 -38.101 1.00 44.34 173 SER A CA 1
ATOM 1323 C C . SER A 1 173 ? 26.630 -20.405 -39.495 1.00 44.34 173 SER A C 1
ATOM 1325 O O . SER A 1 173 ? 26.623 -21.095 -40.508 1.00 44.34 173 SER A O 1
ATOM 1327 N N . SER A 1 174 ? 27.064 -19.135 -39.512 1.00 41.06 174 SER A N 1
ATOM 1328 C CA . SER A 1 174 ? 28.167 -18.631 -40.358 1.00 41.06 174 SER A CA 1
ATOM 1329 C C . SER A 1 174 ? 28.690 -17.288 -39.831 1.00 41.06 174 SER A C 1
ATOM 1331 O O . SER A 1 174 ? 27.916 -16.378 -39.543 1.00 41.06 174 SER A O 1
ATOM 1333 N N . SER A 1 175 ? 30.012 -17.185 -39.683 1.00 41.44 175 SER A N 1
ATOM 1334 C CA . SER A 1 175 ? 30.733 -16.002 -39.206 1.00 41.44 175 SER A CA 1
ATOM 1335 C C . SER A 1 175 ? 31.240 -15.166 -40.378 1.00 41.44 175 SER A C 1
ATOM 1337 O O . SER A 1 175 ? 31.933 -15.678 -41.252 1.00 41.44 175 SER A O 1
ATOM 1339 N N . SER A 1 176 ? 30.975 -13.864 -40.345 1.00 41.78 176 SER A N 1
ATOM 1340 C CA . SER A 1 176 ? 31.612 -12.870 -41.212 1.00 41.78 176 SER A CA 1
ATOM 1341 C C . SER A 1 176 ? 32.028 -11.667 -40.368 1.00 41.78 176 SER A C 1
ATOM 1343 O O . SER A 1 176 ? 31.194 -11.027 -39.729 1.00 41.78 176 SER A O 1
ATOM 1345 N N . LEU A 1 177 ? 33.336 -11.402 -40.348 1.00 49.31 177 LEU A N 1
ATOM 1346 C CA . LEU A 1 177 ? 33.957 -10.229 -39.737 1.00 49.31 177 LEU A CA 1
ATOM 1347 C C . LEU A 1 177 ? 33.557 -8.971 -40.517 1.00 49.31 177 LEU A C 1
ATOM 1349 O O . LEU A 1 177 ? 33.909 -8.831 -41.686 1.00 49.31 177 LEU A O 1
ATOM 1353 N N . ILE A 1 178 ? 32.861 -8.050 -39.851 1.00 52.03 178 ILE A N 1
ATOM 1354 C CA . ILE A 1 178 ? 32.619 -6.687 -40.328 1.00 52.03 178 ILE A CA 1
ATOM 1355 C C . ILE A 1 178 ? 33.225 -5.729 -39.303 1.00 52.03 178 ILE A C 1
ATOM 1357 O O . ILE A 1 178 ? 33.016 -5.860 -38.099 1.00 52.03 178 ILE A O 1
ATOM 1361 N N . THR A 1 179 ? 34.013 -4.789 -39.810 1.00 43.66 179 THR A N 1
ATOM 1362 C CA . THR A 1 179 ? 34.718 -3.740 -39.079 1.00 43.66 179 THR A CA 1
ATOM 1363 C C . THR A 1 179 ? 33.721 -2.763 -38.448 1.00 43.66 179 THR A C 1
ATOM 1365 O O . THR A 1 179 ? 32.978 -2.074 -39.146 1.00 43.66 179 THR A O 1
ATOM 1368 N N . SER A 1 180 ? 33.697 -2.721 -37.116 1.00 42.56 180 SER A N 1
ATOM 1369 C CA . SER A 1 180 ? 32.772 -1.928 -36.305 1.00 42.56 180 SER A CA 1
ATOM 1370 C C . SER A 1 180 ? 33.067 -0.428 -36.386 1.00 42.56 180 SER A C 1
ATOM 1372 O O . SER A 1 180 ? 34.018 0.064 -3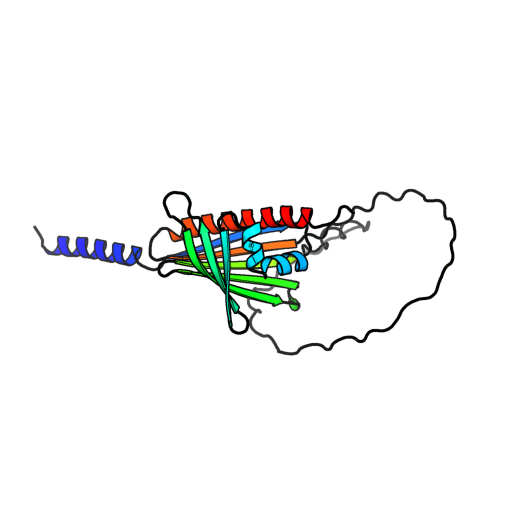5.780 1.00 42.56 180 SER A O 1
ATOM 1374 N N . SER A 1 181 ? 32.211 0.316 -37.086 1.00 50.34 181 SER A N 1
ATOM 1375 C CA . SER A 1 181 ? 32.029 1.747 -36.836 1.00 50.34 181 SER A CA 1
ATOM 1376 C C . SER A 1 181 ? 31.269 1.887 -35.517 1.00 50.34 181 SER A C 1
ATOM 1378 O O . SER A 1 181 ? 30.185 1.321 -35.366 1.00 50.34 181 SER A O 1
ATOM 1380 N N . ALA A 1 182 ? 31.872 2.548 -34.528 1.00 54.62 182 ALA A N 1
ATOM 1381 C CA . ALA A 1 182 ? 31.306 2.703 -33.194 1.00 54.62 182 ALA A CA 1
ATOM 1382 C C . ALA A 1 182 ? 30.035 3.564 -33.261 1.00 54.62 182 ALA A C 1
ATOM 1384 O O . ALA A 1 182 ? 30.090 4.793 -33.259 1.00 54.62 182 ALA A O 1
ATOM 1385 N N . ALA A 1 183 ? 28.883 2.897 -33.345 1.00 54.47 183 ALA A N 1
ATOM 1386 C CA . ALA A 1 183 ? 27.588 3.522 -33.141 1.00 54.47 183 ALA A CA 1
ATOM 1387 C C . ALA A 1 183 ? 27.548 4.160 -31.736 1.00 54.47 183 ALA A C 1
ATOM 1389 O O . ALA A 1 183 ? 28.104 3.586 -30.793 1.00 54.47 183 ALA A O 1
ATOM 1390 N N . PRO A 1 184 ? 26.910 5.334 -31.571 1.00 54.03 184 PRO A N 1
ATOM 1391 C CA . PRO A 1 184 ? 26.746 5.949 -30.259 1.00 54.03 184 PRO A CA 1
ATOM 1392 C C . PRO A 1 184 ? 26.059 4.955 -29.310 1.00 54.03 184 PRO A C 1
ATOM 1394 O O . PRO A 1 184 ? 25.206 4.186 -29.767 1.00 54.03 184 PRO A O 1
ATOM 1397 N N . PRO A 1 185 ? 26.420 4.939 -28.012 1.00 53.31 185 PRO A N 1
ATOM 1398 C CA . PRO A 1 185 ? 25.856 3.996 -27.059 1.00 53.31 185 PRO A CA 1
ATOM 1399 C C . PRO A 1 185 ? 24.338 4.131 -27.096 1.00 53.31 185 PRO A C 1
ATOM 1401 O O . PRO A 1 185 ? 23.798 5.184 -26.751 1.00 53.31 185 PRO A O 1
ATOM 1404 N N . GLN A 1 186 ? 23.654 3.084 -27.563 1.00 52.81 186 GLN A N 1
ATOM 1405 C CA . GLN A 1 186 ? 22.204 3.036 -27.507 1.00 52.81 186 GLN A CA 1
ATOM 1406 C C . GLN A 1 186 ? 21.828 3.176 -26.039 1.00 52.81 186 GLN A C 1
ATOM 1408 O O . GLN A 1 186 ? 22.134 2.317 -25.213 1.00 52.81 186 GLN A O 1
ATOM 1413 N N . GLN A 1 187 ? 21.242 4.324 -25.711 1.00 57.38 187 GLN A N 1
ATOM 1414 C CA . GLN A 1 187 ? 20.780 4.648 -24.379 1.00 57.38 187 GLN A CA 1
ATOM 1415 C C . GLN A 1 187 ? 19.674 3.641 -24.069 1.00 57.38 187 GLN A C 1
ATOM 1417 O O . GLN A 1 187 ? 18.544 3.786 -24.528 1.00 57.38 187 GLN A O 1
ATOM 1422 N N . GLN A 1 188 ? 20.037 2.553 -23.391 1.00 58.75 188 GLN A N 1
ATOM 1423 C CA . GLN A 1 188 ? 19.123 1.470 -23.072 1.00 58.75 188 GLN A CA 1
ATOM 1424 C C . GLN A 1 188 ? 18.002 2.069 -22.225 1.00 58.75 188 GLN A C 1
ATOM 1426 O O . GLN A 1 188 ? 18.209 2.432 -21.063 1.00 58.75 188 GLN A O 1
ATOM 1431 N N . VAL A 1 189 ? 16.836 2.256 -22.847 1.00 63.56 189 VAL A N 1
ATOM 1432 C CA . VAL A 1 189 ? 15.645 2.790 -22.195 1.00 63.56 189 VAL A CA 1
ATOM 1433 C C . VAL A 1 189 ? 15.263 1.773 -21.132 1.00 63.56 189 VAL A C 1
ATOM 1435 O O . VAL A 1 189 ? 14.692 0.725 -21.426 1.00 63.56 189 VAL A O 1
ATOM 1438 N N . ARG A 1 190 ? 15.668 2.040 -19.888 1.00 66.69 190 ARG A N 1
ATOM 1439 C CA . ARG A 1 190 ? 15.321 1.170 -18.769 1.00 66.69 190 ARG A CA 1
ATOM 1440 C C . ARG A 1 190 ? 13.803 1.198 -18.607 1.00 66.69 190 ARG A C 1
ATOM 1442 O O . ARG A 1 190 ? 13.236 2.296 -18.624 1.00 66.69 190 ARG A O 1
ATOM 1449 N N . PRO A 1 191 ? 13.152 0.036 -18.442 1.00 70.88 191 PRO A N 1
ATOM 1450 C CA . PRO A 1 191 ? 11.727 -0.002 -18.163 1.00 70.88 191 PRO A CA 1
ATOM 1451 C C . PRO A 1 191 ? 11.454 0.830 -16.908 1.00 70.88 191 PRO A C 1
ATOM 1453 O O . PRO A 1 191 ? 12.150 0.712 -15.901 1.00 70.88 191 PRO A O 1
ATOM 1456 N N . ARG A 1 192 ? 10.474 1.725 -16.999 1.00 84.38 192 ARG A N 1
ATOM 1457 C CA . ARG A 1 192 ? 9.994 2.522 -15.872 1.00 84.38 192 ARG A CA 1
ATOM 1458 C C . ARG A 1 192 ? 8.538 2.163 -15.654 1.00 84.38 192 ARG A C 1
ATOM 1460 O O . ARG A 1 192 ? 7.795 2.053 -16.624 1.00 84.38 192 ARG A O 1
ATOM 1467 N N . CYS A 1 193 ? 8.130 2.023 -14.405 1.00 87.94 193 CYS A N 1
ATOM 1468 C CA . CYS A 1 193 ? 6.731 1.908 -14.030 1.00 87.94 193 CYS A CA 1
ATOM 1469 C C . CYS A 1 193 ? 6.347 3.048 -13.089 1.00 87.94 193 CYS A C 1
ATOM 1471 O O . CYS A 1 193 ? 7.181 3.627 -12.390 1.00 87.94 193 CYS A O 1
ATOM 1473 N N . ARG A 1 194 ? 5.059 3.373 -13.087 1.00 90.50 194 ARG A N 1
ATOM 1474 C CA . ARG A 1 194 ? 4.443 4.368 -12.223 1.00 90.50 194 ARG A CA 1
ATOM 1475 C C . ARG A 1 194 ? 3.454 3.676 -11.307 1.00 90.50 194 ARG A C 1
ATOM 1477 O O . ARG A 1 194 ? 2.542 2.991 -11.769 1.00 90.50 194 ARG A O 1
ATOM 1484 N N . VAL A 1 195 ? 3.614 3.903 -10.009 1.00 90.56 195 VAL A N 1
ATOM 1485 C CA . VAL A 1 195 ? 2.696 3.442 -8.970 1.00 90.56 195 VAL A CA 1
ATOM 1486 C C . VAL A 1 195 ? 1.870 4.622 -8.490 1.00 90.56 195 VAL A C 1
ATOM 1488 O O . VAL A 1 195 ? 2.406 5.588 -7.950 1.00 90.56 195 VAL A O 1
ATOM 1491 N N . GLN A 1 196 ? 0.556 4.536 -8.653 1.00 92.50 196 GLN A N 1
ATOM 1492 C CA . GLN A 1 196 ? -0.414 5.470 -8.097 1.00 92.50 196 GLN A CA 1
ATOM 1493 C C . GLN A 1 196 ? -1.086 4.829 -6.885 1.00 92.50 196 GLN A C 1
ATOM 1495 O O . GLN A 1 196 ? -1.830 3.859 -7.008 1.00 92.50 196 GLN A O 1
ATOM 1500 N N . GLY A 1 197 ? -0.816 5.369 -5.702 1.00 88.94 197 GLY A N 1
ATOM 1501 C CA . GLY A 1 197 ? -1.386 4.900 -4.449 1.00 88.94 197 GLY A CA 1
ATOM 1502 C C . GLY A 1 197 ? -2.527 5.783 -3.956 1.00 88.94 197 GLY A C 1
ATOM 1503 O O . GLY A 1 197 ? -2.471 7.012 -4.037 1.00 88.94 197 GLY A O 1
ATOM 1504 N N . ARG A 1 198 ? -3.553 5.160 -3.382 1.00 91.56 198 ARG A N 1
ATOM 1505 C CA . ARG A 1 198 ? -4.654 5.802 -2.663 1.00 91.56 198 ARG A CA 1
ATOM 1506 C C . ARG A 1 198 ? -4.791 5.155 -1.293 1.00 91.56 198 ARG A C 1
ATOM 1508 O O . ARG A 1 198 ? -5.051 3.962 -1.192 1.00 91.56 198 ARG A O 1
ATOM 1515 N N . VAL A 1 199 ? -4.663 5.961 -0.249 1.00 88.62 199 VAL A N 1
ATOM 1516 C CA . VAL A 1 199 ? -4.905 5.575 1.140 1.00 88.62 199 VAL A CA 1
ATOM 1517 C C . VAL A 1 199 ? -6.242 6.156 1.566 1.00 88.62 199 VAL A C 1
ATOM 1519 O O . VAL A 1 199 ? -6.454 7.364 1.467 1.00 88.62 199 VAL A O 1
ATOM 1522 N N . GLN A 1 200 ? -7.141 5.311 2.045 1.00 89.19 200 GLN A N 1
ATOM 1523 C CA . GLN A 1 200 ? -8.368 5.713 2.714 1.00 89.19 200 GLN A CA 1
ATOM 1524 C C . GLN A 1 200 ? -8.298 5.260 4.168 1.00 89.19 200 GLN A C 1
ATOM 1526 O O . GLN A 1 200 ? -8.053 4.090 4.447 1.00 89.19 200 GLN A O 1
ATOM 1531 N N . VAL A 1 201 ? -8.519 6.187 5.091 1.00 84.38 201 VAL A N 1
ATOM 1532 C CA . VAL A 1 201 ? -8.607 5.900 6.522 1.00 84.38 201 VAL A CA 1
ATOM 1533 C C . VAL A 1 201 ? -10.000 6.267 6.981 1.00 84.38 201 VAL A C 1
ATOM 1535 O O . VAL A 1 201 ? -10.424 7.413 6.824 1.00 84.38 201 VAL A O 1
ATOM 1538 N N . THR A 1 202 ? -10.688 5.297 7.562 1.00 85.25 202 THR A N 1
ATOM 1539 C CA . THR A 1 202 ? -11.967 5.492 8.232 1.00 85.25 202 THR A CA 1
ATOM 1540 C C . THR A 1 202 ? -11.731 5.316 9.724 1.00 85.25 202 THR A C 1
ATOM 1542 O O . THR A 1 202 ? -11.315 4.244 10.165 1.00 85.25 202 THR A O 1
ATOM 1545 N N . LEU A 1 203 ? -11.952 6.388 10.485 1.00 81.75 203 LEU A N 1
ATOM 1546 C CA . LEU A 1 203 ? -11.699 6.443 11.922 1.00 81.75 203 LEU A CA 1
ATOM 1547 C C . LEU A 1 203 ? -12.917 7.008 12.650 1.00 81.75 203 LEU A C 1
ATOM 1549 O O . LEU A 1 203 ? -13.554 7.947 12.171 1.00 81.75 203 LEU A O 1
ATOM 1553 N N . THR A 1 204 ? -13.182 6.503 13.847 1.00 71.88 204 THR A N 1
ATOM 1554 C CA . THR A 1 204 ? -13.992 7.213 14.840 1.00 71.88 204 THR A CA 1
ATOM 1555 C C . THR A 1 204 ? -13.152 8.344 15.448 1.00 71.88 204 THR A C 1
ATOM 1557 O O . THR A 1 204 ? -12.207 8.067 16.187 1.00 71.88 204 THR A O 1
ATOM 1560 N N . GLY A 1 205 ? -13.445 9.611 15.126 1.00 65.44 205 GLY A N 1
ATOM 1561 C CA . GLY A 1 205 ? -12.734 10.781 15.675 1.00 65.44 205 GLY A CA 1
ATOM 1562 C C . GLY A 1 205 ? -11.902 11.607 14.677 1.00 65.44 205 GLY A C 1
ATOM 1563 O O . GLY A 1 205 ? -11.877 11.359 13.473 1.00 65.44 205 GLY A O 1
ATOM 1564 N N . GLY A 1 206 ? -11.198 12.629 15.183 1.00 66.94 206 GLY A N 1
ATOM 1565 C CA . GLY A 1 206 ? -10.573 13.696 14.376 1.00 66.94 206 GLY A CA 1
ATOM 1566 C C . GLY A 1 206 ? -9.198 13.410 13.745 1.00 66.94 206 GLY A C 1
ATOM 1567 O O . GLY A 1 206 ? -8.704 14.239 12.985 1.00 66.94 206 GLY A O 1
ATOM 1568 N N . LEU A 1 207 ? -8.563 12.265 14.017 1.00 78.56 207 LEU A N 1
ATOM 1569 C CA . LEU A 1 207 ? -7.173 11.994 13.594 1.00 78.56 207 LEU A CA 1
ATOM 1570 C C . LEU A 1 207 ? -7.034 11.323 12.215 1.00 78.56 207 LEU A C 1
ATOM 1572 O O . LEU A 1 207 ? -5.916 11.059 11.767 1.00 78.56 207 LEU A O 1
ATOM 1576 N N . ALA A 1 208 ? -8.143 11.080 11.507 1.00 79.50 208 ALA A N 1
ATOM 1577 C CA . ALA A 1 208 ? -8.154 10.339 10.240 1.00 79.50 208 ALA A CA 1
ATOM 1578 C C . ALA A 1 208 ? -7.197 10.921 9.179 1.00 79.50 208 ALA A C 1
ATOM 1580 O O . ALA A 1 208 ? -6.493 10.172 8.503 1.00 79.50 208 ALA A O 1
ATOM 1581 N N . GLN A 1 209 ? -7.124 12.252 9.050 1.00 77.25 209 GLN A N 1
ATOM 1582 C CA . GLN A 1 209 ? -6.238 12.909 8.078 1.00 77.25 209 GLN A CA 1
ATOM 1583 C C . GLN A 1 209 ? -4.753 12.727 8.399 1.00 77.25 209 GLN A C 1
ATOM 1585 O O . GLN A 1 209 ? -3.957 12.502 7.485 1.00 77.25 209 GLN A O 1
ATOM 1590 N N . LEU A 1 210 ? -4.377 12.822 9.678 1.00 80.38 210 LEU A N 1
ATOM 1591 C CA . LEU A 1 210 ? -2.992 12.644 10.111 1.00 80.38 210 LEU A CA 1
ATOM 1592 C C . LEU A 1 210 ? -2.535 11.208 9.828 1.00 80.38 210 LEU A C 1
ATOM 1594 O O . LEU A 1 210 ? -1.477 11.001 9.237 1.00 80.38 210 LEU A O 1
ATOM 1598 N N . ILE A 1 211 ? -3.380 10.229 10.162 1.00 82.62 211 ILE A N 1
ATOM 1599 C CA . ILE A 1 211 ? -3.109 8.809 9.916 1.00 82.62 211 ILE A CA 1
ATOM 1600 C C . ILE A 1 211 ? -3.032 8.534 8.412 1.00 82.62 211 ILE A C 1
ATOM 1602 O O . ILE A 1 211 ? -2.088 7.892 7.967 1.00 82.62 211 ILE A O 1
ATOM 1606 N N . ALA A 1 212 ? -3.948 9.077 7.602 1.00 81.19 212 ALA A N 1
ATOM 1607 C CA . ALA A 1 212 ? -3.914 8.894 6.149 1.00 81.19 212 ALA A CA 1
ATOM 1608 C C . ALA A 1 212 ? -2.617 9.428 5.519 1.00 81.19 212 ALA A C 1
ATOM 1610 O O . ALA A 1 212 ? -2.035 8.770 4.657 1.00 81.19 212 ALA A O 1
ATOM 1611 N N . ARG A 1 213 ? -2.133 10.595 5.971 1.00 84.00 213 ARG A N 1
ATOM 1612 C CA . ARG A 1 213 ? -0.847 11.163 5.533 1.00 84.00 213 ARG A CA 1
ATOM 1613 C C . ARG A 1 213 ? 0.335 10.308 5.974 1.00 84.00 213 ARG A C 1
ATOM 1615 O O . ARG A 1 213 ? 1.225 10.054 5.167 1.00 84.00 213 ARG A O 1
ATOM 1622 N N . HIS A 1 214 ? 0.337 9.864 7.229 1.00 85.75 214 HIS A N 1
ATOM 1623 C CA . HIS A 1 214 ? 1.401 9.022 7.765 1.00 85.75 214 HIS A CA 1
ATOM 1624 C C . HIS A 1 214 ? 1.487 7.688 7.016 1.00 85.75 214 HIS A C 1
ATOM 1626 O O . HIS A 1 214 ? 2.550 7.340 6.513 1.00 85.75 214 HIS A O 1
ATOM 1632 N N . VAL A 1 215 ? 0.360 6.998 6.832 1.00 84.88 215 VAL A N 1
ATOM 1633 C CA . VAL A 1 215 ? 0.296 5.744 6.069 1.00 84.88 215 VAL A CA 1
ATOM 1634 C C . VAL A 1 215 ? 0.753 5.963 4.625 1.00 84.88 215 VAL A C 1
ATOM 1636 O O . VAL A 1 215 ? 1.554 5.186 4.115 1.00 84.88 215 VAL A O 1
ATOM 1639 N N . ALA A 1 216 ? 0.323 7.044 3.966 1.00 85.44 216 ALA A N 1
ATOM 1640 C CA . ALA A 1 216 ? 0.798 7.364 2.619 1.00 85.44 216 ALA A CA 1
ATOM 1641 C C . ALA A 1 216 ? 2.319 7.590 2.571 1.00 85.44 216 ALA A C 1
ATOM 1643 O O . ALA A 1 216 ? 2.971 7.181 1.613 1.00 85.44 216 ALA A O 1
ATOM 1644 N N . HIS A 1 217 ? 2.892 8.223 3.596 1.00 88.69 217 HIS A N 1
ATOM 1645 C CA . HIS A 1 217 ? 4.336 8.401 3.708 1.00 88.69 217 HIS A CA 1
ATOM 1646 C C . HIS A 1 217 ? 5.066 7.063 3.896 1.00 88.69 217 HIS A C 1
ATOM 1648 O O . HIS A 1 217 ? 6.005 6.787 3.155 1.00 88.69 217 HIS A O 1
ATOM 1654 N N . VAL A 1 218 ? 4.592 6.201 4.800 1.00 87.50 218 VAL A N 1
ATOM 1655 C CA . VAL A 1 218 ? 5.160 4.860 5.024 1.00 87.50 218 VAL A CA 1
ATOM 1656 C C . VAL A 1 218 ? 5.132 4.024 3.742 1.00 87.50 218 VAL A C 1
ATOM 1658 O O . VAL A 1 218 ? 6.121 3.374 3.406 1.00 87.50 218 VAL A O 1
ATOM 1661 N N . TRP A 1 219 ? 4.047 4.094 2.967 1.00 88.88 219 TRP A N 1
ATOM 1662 C CA . TRP A 1 219 ? 3.956 3.395 1.685 1.00 88.88 219 TRP A CA 1
ATOM 1663 C C . TRP A 1 219 ? 4.899 3.946 0.618 1.00 88.88 219 TRP A C 1
ATOM 1665 O O . 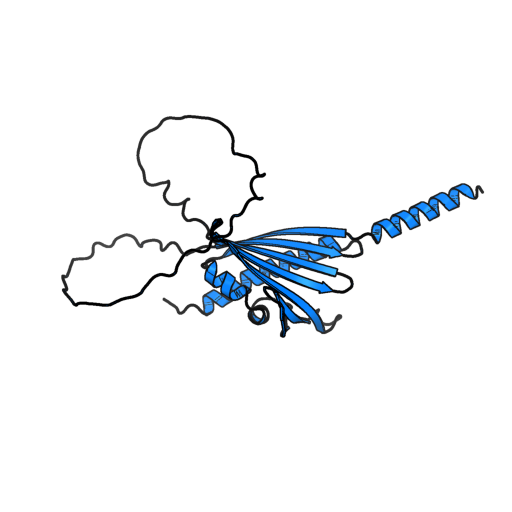TRP A 1 219 ? 5.479 3.161 -0.129 1.00 88.88 219 TRP A O 1
ATOM 1675 N N . ARG A 1 220 ? 5.119 5.265 0.558 1.00 88.69 220 ARG A N 1
ATOM 1676 C CA . ARG A 1 220 ? 6.162 5.831 -0.316 1.00 88.69 220 ARG A CA 1
ATOM 1677 C C . ARG A 1 220 ? 7.533 5.270 0.044 1.00 88.69 220 ARG A C 1
ATOM 1679 O O . ARG A 1 220 ? 8.233 4.797 -0.843 1.00 88.69 220 ARG A O 1
ATOM 1686 N N . THR A 1 221 ? 7.875 5.259 1.331 1.00 88.88 221 THR A N 1
ATOM 1687 C CA . THR A 1 221 ? 9.137 4.689 1.820 1.00 88.88 221 THR A CA 1
ATOM 1688 C C . THR A 1 221 ? 9.244 3.201 1.491 1.00 88.88 221 THR A C 1
ATOM 1690 O O . THR A 1 221 ? 10.277 2.754 1.009 1.00 88.88 221 THR A O 1
ATOM 1693 N N . THR A 1 222 ? 8.159 2.443 1.661 1.00 87.75 222 THR A N 1
ATOM 1694 C CA . THR A 1 222 ? 8.098 1.012 1.324 1.00 87.75 222 THR A CA 1
ATOM 1695 C C . THR A 1 222 ? 8.387 0.771 -0.160 1.00 87.75 222 THR A C 1
ATOM 1697 O O . THR A 1 222 ? 9.180 -0.103 -0.510 1.00 87.75 222 THR A O 1
ATOM 1700 N N . LEU A 1 223 ? 7.805 1.578 -1.052 1.00 89.81 223 LEU A N 1
ATOM 1701 C CA . LEU A 1 223 ? 8.067 1.491 -2.491 1.00 89.81 223 LEU A CA 1
ATOM 1702 C C . LEU A 1 223 ? 9.514 1.871 -2.839 1.00 89.81 223 LEU A C 1
ATOM 1704 O O . LEU A 1 223 ? 10.148 1.176 -3.629 1.00 89.81 223 LEU A O 1
ATOM 1708 N N . SER A 1 224 ? 10.072 2.909 -2.213 1.00 88.44 224 SER A N 1
ATOM 1709 C CA . SER A 1 224 ? 11.487 3.274 -2.388 1.00 88.44 224 SER A CA 1
ATOM 1710 C C . SER A 1 224 ? 12.448 2.191 -1.874 1.00 88.44 224 SER A C 1
ATOM 1712 O O . SER A 1 224 ? 13.471 1.914 -2.499 1.00 88.44 224 SER A O 1
ATOM 1714 N N . ASN A 1 225 ? 12.115 1.516 -0.774 1.00 87.81 225 ASN A N 1
ATOM 1715 C CA . ASN A 1 225 ? 12.896 0.382 -0.272 1.00 87.81 225 ASN A CA 1
ATOM 1716 C C . ASN A 1 225 ? 12.809 -0.824 -1.215 1.00 87.81 225 ASN A C 1
ATOM 1718 O O . ASN A 1 225 ? 13.797 -1.534 -1.408 1.00 87.81 225 ASN A O 1
ATOM 1722 N N . THR A 1 226 ? 11.643 -1.028 -1.834 1.00 85.94 226 THR A N 1
ATOM 1723 C CA . THR A 1 226 ? 11.434 -2.082 -2.836 1.00 85.94 226 THR A CA 1
ATOM 1724 C C . THR A 1 226 ? 12.367 -1.892 -4.029 1.00 85.94 226 THR A C 1
ATOM 1726 O O . THR A 1 226 ? 12.980 -2.861 -4.467 1.00 85.94 226 THR A O 1
ATOM 1729 N N . ASP A 1 227 ? 12.556 -0.651 -4.494 1.00 85.25 227 ASP A N 1
ATOM 1730 C CA . ASP A 1 227 ? 13.532 -0.328 -5.544 1.00 85.25 227 ASP A CA 1
ATOM 1731 C C . ASP A 1 227 ? 14.942 -0.808 -5.176 1.00 85.25 227 ASP A C 1
ATOM 1733 O O . ASP A 1 227 ? 15.584 -1.551 -5.919 1.00 85.25 227 ASP A O 1
ATOM 1737 N N . THR A 1 228 ? 15.383 -0.450 -3.968 1.00 84.50 228 THR A N 1
ATOM 1738 C CA . THR A 1 228 ? 16.715 -0.797 -3.457 1.00 84.50 228 THR A CA 1
ATOM 1739 C C . THR A 1 228 ? 16.910 -2.312 -3.349 1.00 84.50 228 THR A C 1
ATOM 1741 O O . THR A 1 228 ? 17.986 -2.825 -3.659 1.00 84.50 228 THR A O 1
ATOM 1744 N N . LEU A 1 229 ? 15.882 -3.046 -2.912 1.00 85.06 229 LEU A N 1
ATOM 1745 C CA . LEU A 1 229 ? 15.951 -4.501 -2.767 1.00 85.06 229 LEU A CA 1
ATOM 1746 C C . LEU A 1 229 ? 15.900 -5.235 -4.105 1.00 85.06 229 LEU A C 1
ATOM 1748 O O . LEU A 1 229 ? 16.674 -6.173 -4.302 1.00 85.06 229 LEU A O 1
ATOM 1752 N N . LEU A 1 230 ? 15.042 -4.806 -5.031 1.00 85.31 230 LEU A N 1
ATOM 1753 C CA . LEU A 1 230 ? 14.988 -5.382 -6.374 1.00 85.31 230 LEU A CA 1
ATOM 1754 C C . LEU A 1 230 ? 16.301 -5.132 -7.124 1.00 85.31 230 LEU A C 1
ATOM 1756 O O . LEU A 1 230 ? 16.846 -6.067 -7.702 1.00 85.31 230 LEU A O 1
ATOM 1760 N N . ALA A 1 231 ? 16.882 -3.932 -7.016 1.00 81.06 231 ALA A N 1
ATOM 1761 C CA . ALA A 1 231 ? 18.175 -3.612 -7.623 1.00 81.06 231 ALA A CA 1
ATOM 1762 C C . ALA A 1 231 ? 19.331 -4.502 -7.125 1.00 81.06 231 ALA A C 1
ATOM 1764 O O . ALA A 1 231 ? 20.244 -4.789 -7.893 1.00 81.06 231 ALA A O 1
ATOM 1765 N N . ARG A 1 232 ? 19.297 -4.968 -5.866 1.00 81.50 232 ARG A N 1
ATOM 1766 C CA . ARG A 1 232 ? 20.304 -5.897 -5.312 1.00 81.50 232 ARG A CA 1
ATOM 1767 C C . ARG A 1 232 ? 20.137 -7.341 -5.782 1.00 81.50 232 ARG A C 1
ATOM 1769 O O . ARG A 1 232 ? 21.105 -8.094 -5.747 1.00 81.50 232 ARG A O 1
ATOM 1776 N N . ARG A 1 233 ? 18.917 -7.752 -6.141 1.00 78.31 233 ARG A N 1
ATOM 1777 C CA . ARG A 1 233 ? 18.623 -9.122 -6.595 1.00 78.31 233 ARG A CA 1
ATOM 1778 C C . ARG A 1 233 ? 18.890 -9.318 -8.084 1.00 78.31 233 ARG A C 1
ATOM 1780 O O . ARG A 1 233 ? 19.094 -10.451 -8.509 1.00 78.31 233 ARG A O 1
ATOM 1787 N N . SER A 1 234 ? 18.907 -8.238 -8.856 1.00 66.12 234 SER A N 1
ATOM 1788 C CA . SER A 1 234 ? 19.337 -8.255 -10.250 1.00 66.12 234 SER A CA 1
ATOM 1789 C C . SER A 1 234 ? 20.851 -8.505 -10.312 1.00 66.12 234 SER A C 1
ATOM 1791 O O . SER A 1 234 ? 21.602 -7.703 -9.751 1.00 66.12 234 SER A O 1
ATOM 1793 N N . PRO A 1 235 ? 21.339 -9.582 -10.954 1.00 50.03 235 PRO A N 1
ATOM 1794 C CA . PRO A 1 235 ? 22.774 -9.774 -11.136 1.00 50.03 235 PRO A CA 1
ATOM 1795 C C . PRO A 1 235 ? 23.370 -8.586 -11.912 1.00 50.03 235 PRO A C 1
ATOM 1797 O O . PRO A 1 235 ? 22.682 -8.026 -12.774 1.00 50.03 235 PRO A O 1
ATOM 1800 N N . PRO A 1 236 ? 24.620 -8.174 -11.622 1.00 52.06 236 PRO A N 1
ATOM 1801 C CA . PRO A 1 236 ? 25.295 -7.175 -12.437 1.00 52.06 236 PRO A CA 1
ATOM 1802 C C . PRO A 1 236 ? 25.416 -7.732 -13.860 1.00 52.06 236 PRO A C 1
ATOM 1804 O O . PRO A 1 236 ? 26.071 -8.753 -14.071 1.00 52.06 236 PRO A O 1
ATOM 1807 N N . HIS A 1 237 ? 24.710 -7.099 -14.795 1.00 47.06 237 HIS A N 1
ATOM 1808 C CA . HIS A 1 237 ? 24.839 -7.342 -16.229 1.00 47.06 237 HIS A CA 1
ATOM 1809 C C . HIS A 1 237 ? 26.063 -6.621 -16.786 1.00 47.06 237 HIS A C 1
ATOM 1811 O O . HIS A 1 237 ? 26.303 -5.467 -16.360 1.00 47.06 237 HIS A O 1
#

Sequence (237 aa):
MDPWLVLSGAGCVVALLLWLLWFRQATHTFSVDLPHHKDVLFDFLKVPSNLTQVHPTIEAVEMSGDQGSKLYFEVEENLGGLAGRKKVTCSLQSYSDVSTQKCYIRLENHNALVKVLVSLAISDCSPLAQLSSFSPHSSPPGDPSSPPSLDQLDQWPRTPPPSPDISAPPASSSSSLITSSAAPPQQQVRPRCRVQGRVQVTLTGGLAQLIARHVAHVWRTTLSNTDTLLARRSPPH

Foldseek 3Di:
DDPVVVVVVVVVVVVVVVVQQPKDKDKDKDKDKFLDDLVVVQVQVQDPQSCCQQFPFFPDKAFPDDDPQKTWIWTWGDPPDPPGTDIWIKIWGWDADPVQQKIKIWIWTDDPFKIKIKIKIKHWPDPVVPPVPPDDDDDDDDDDDDDDDDPPPPDDDDDDDDDDDDDDDDDDDDDDDDDDDDDDPPPPSRTMMMMMMMMMMIGRGDCRNVVNVVVVVSVNSSVVSVSVVVVVVDPDD

Radius of gyration: 26.45 Å; chains: 1; bounding box: 69×59×77 Å